Protein AF-A0A0C9Q0I0-F1 (afdb_monomer_lite)

Structure (mmCIF, N/CA/C/O backbone):
data_AF-A0A0C9Q0I0-F1
#
_entry.id   AF-A0A0C9Q0I0-F1
#
loop_
_atom_site.group_PDB
_atom_site.id
_atom_site.type_symbol
_atom_site.label_atom_id
_atom_site.label_alt_id
_atom_site.label_comp_id
_atom_site.label_asym_id
_atom_site.label_entity_id
_atom_site.label_seq_id
_atom_site.pdbx_PDB_ins_code
_atom_site.Cartn_x
_atom_site.Cartn_y
_atom_site.Cartn_z
_atom_site.occupancy
_atom_site.B_iso_or_equiv
_atom_site.auth_seq_id
_atom_site.auth_comp_id
_atom_site.auth_asym_id
_atom_site.auth_atom_id
_atom_site.pdbx_PDB_model_num
ATOM 1 N N . MET A 1 1 ? -1.198 -1.069 -8.797 1.00 92.94 1 MET A N 1
ATOM 2 C CA . MET A 1 1 ? -0.469 0.187 -9.056 1.00 92.94 1 MET A CA 1
ATOM 3 C C . MET A 1 1 ? -0.283 0.378 -10.553 1.00 92.94 1 MET A C 1
ATOM 5 O O . MET A 1 1 ? -0.997 1.185 -11.115 1.00 92.94 1 MET A O 1
ATOM 9 N N . VAL A 1 2 ? 0.562 -0.415 -11.217 1.00 95.88 2 VAL A N 1
ATOM 10 C CA . VAL A 1 2 ? 0.730 -0.394 -12.685 1.00 95.88 2 VAL A CA 1
ATOM 11 C C . VAL A 1 2 ? 0.060 -1.630 -13.296 1.00 95.88 2 VAL A C 1
ATOM 13 O O . VAL A 1 2 ? 0.122 -2.698 -12.691 1.00 95.88 2 VAL A O 1
ATOM 16 N N . ALA A 1 3 ? -0.613 -1.487 -14.444 1.00 93.81 3 ALA A N 1
ATOM 17 C CA . ALA A 1 3 ? -1.319 -2.591 -15.113 1.00 93.81 3 ALA A CA 1
ATOM 18 C C . ALA A 1 3 ? -0.404 -3.448 -16.008 1.00 93.81 3 ALA A C 1
ATOM 20 O O . ALA A 1 3 ? -0.629 -4.648 -16.150 1.00 93.81 3 ALA A O 1
ATOM 21 N N . ARG A 1 4 ? 0.638 -2.843 -16.594 1.00 95.38 4 ARG A N 1
ATOM 22 C CA . ARG A 1 4 ? 1.622 -3.526 -17.443 1.00 95.38 4 ARG A CA 1
ATOM 23 C C . ARG A 1 4 ? 2.413 -4.562 -16.637 1.00 95.38 4 ARG A C 1
ATOM 25 O O . ARG A 1 4 ? 2.973 -4.239 -15.591 1.00 95.38 4 ARG A O 1
ATOM 32 N N . ALA A 1 5 ? 2.496 -5.788 -17.149 1.00 95.38 5 ALA A N 1
ATOM 33 C CA . ALA A 1 5 ? 3.271 -6.858 -16.530 1.00 95.38 5 ALA A CA 1
ATOM 34 C C . ALA A 1 5 ? 4.783 -6.683 -16.766 1.00 95.38 5 ALA A C 1
ATOM 36 O O . ALA A 1 5 ? 5.220 -6.347 -17.868 1.00 95.38 5 ALA A O 1
ATOM 37 N N . THR A 1 6 ? 5.586 -6.959 -15.735 1.00 94.88 6 THR A N 1
ATOM 38 C CA . THR A 1 6 ? 7.057 -6.948 -15.784 1.00 94.88 6 THR A CA 1
ATOM 39 C C . THR A 1 6 ? 7.654 -8.107 -14.989 1.00 94.88 6 THR A C 1
ATOM 41 O O . THR A 1 6 ? 6.969 -8.747 -14.189 1.00 94.88 6 THR A O 1
ATOM 44 N N . LYS A 1 7 ? 8.954 -8.385 -15.173 1.00 93.81 7 LYS A N 1
ATOM 45 C CA . LYS A 1 7 ? 9.655 -9.421 -14.393 1.00 93.81 7 LYS A CA 1
ATOM 46 C C . LYS A 1 7 ? 9.824 -8.990 -12.935 1.00 93.81 7 LYS A C 1
ATOM 48 O O . LYS A 1 7 ? 9.725 -9.811 -12.012 1.00 93.81 7 LYS A O 1
ATOM 53 N N . GLY A 1 8 ? 10.058 -7.700 -12.702 1.00 91.25 8 GLY A N 1
ATOM 54 C CA . GLY A 1 8 ? 10.099 -7.136 -11.362 1.00 91.25 8 GLY A CA 1
ATOM 55 C C . GLY A 1 8 ? 9.810 -5.643 -11.298 1.00 91.25 8 GLY A C 1
ATOM 56 O O . GLY A 1 8 ? 9.645 -4.962 -12.304 1.00 91.25 8 GLY A O 1
ATOM 57 N N . SER A 1 9 ? 9.773 -5.128 -10.070 1.00 90.44 9 SER A N 1
ATOM 58 C CA . SER A 1 9 ? 9.530 -3.709 -9.798 1.00 90.44 9 SER A CA 1
ATOM 59 C C . SER A 1 9 ? 10.642 -2.794 -10.312 1.00 90.44 9 SER A C 1
ATOM 61 O O . SER A 1 9 ? 10.396 -1.612 -10.487 1.00 90.44 9 SER A O 1
ATOM 63 N N . ALA A 1 10 ? 11.844 -3.328 -10.551 1.00 91.81 10 ALA A N 1
ATOM 64 C CA . ALA A 1 10 ? 12.956 -2.586 -11.145 1.00 91.81 10 ALA A CA 1
ATOM 65 C C . ALA A 1 10 ? 12.715 -2.219 -12.621 1.00 91.81 10 ALA A C 1
ATOM 67 O O . ALA A 1 10 ? 13.302 -1.259 -13.102 1.00 91.81 10 ALA A O 1
ATOM 68 N N . ASP A 1 11 ? 11.830 -2.940 -13.317 1.00 94.56 11 ASP A N 1
ATOM 69 C CA . ASP A 1 11 ? 11.483 -2.672 -14.721 1.00 94.56 11 ASP A CA 1
ATOM 70 C C . ASP A 1 11 ? 10.327 -1.657 -14.860 1.00 94.56 11 ASP A C 1
ATOM 72 O O . ASP A 1 11 ? 9.800 -1.449 -15.957 1.00 94.56 11 ASP A O 1
ATOM 76 N N . LEU A 1 12 ? 9.867 -1.090 -13.738 1.00 94.25 12 LEU A N 1
ATOM 77 C CA . LEU A 1 12 ? 8.836 -0.059 -13.692 1.00 94.25 12 LEU A CA 1
ATOM 78 C C . LEU A 1 12 ? 9.497 1.288 -13.437 1.00 94.25 12 LEU A C 1
ATOM 80 O O . LEU A 1 12 ? 10.196 1.480 -12.440 1.00 94.25 12 LEU A O 1
ATOM 84 N N . THR A 1 13 ? 9.238 2.246 -14.315 1.00 95.38 13 THR A N 1
ATOM 85 C CA . THR A 1 13 ? 9.716 3.613 -14.121 1.00 95.38 13 THR A CA 1
ATOM 86 C C . THR A 1 13 ? 8.883 4.332 -13.059 1.00 95.38 13 THR A C 1
ATOM 88 O O . THR A 1 13 ? 7.699 4.051 -12.854 1.00 95.38 13 THR A O 1
ATOM 91 N N . ARG A 1 14 ? 9.473 5.333 -12.393 1.00 94.38 14 ARG A N 1
ATOM 92 C CA . ARG A 1 14 ? 8.735 6.173 -11.432 1.00 94.38 14 ARG A CA 1
ATOM 93 C C . ARG A 1 14 ? 7.567 6.913 -12.096 1.00 94.38 14 ARG A C 1
ATOM 95 O O . ARG A 1 14 ? 6.546 7.121 -11.446 1.00 94.38 14 ARG A O 1
ATOM 102 N N . LYS A 1 15 ? 7.709 7.266 -13.381 1.00 95.81 15 LYS A N 1
ATOM 103 C CA . LYS A 1 15 ? 6.654 7.878 -14.201 1.00 95.81 15 LYS A CA 1
ATOM 104 C C . LYS A 1 15 ? 5.448 6.946 -14.336 1.00 95.81 15 LYS A C 1
ATOM 106 O O . LYS A 1 15 ? 4.350 7.356 -13.984 1.00 95.81 15 LYS A O 1
ATOM 111 N N . GLU A 1 16 ? 5.661 5.684 -14.711 1.00 96.69 16 GLU A N 1
ATOM 112 C CA . GLU A 1 16 ? 4.579 4.692 -14.813 1.00 96.69 16 GLU A CA 1
ATOM 113 C C . GLU A 1 16 ? 3.882 4.448 -13.472 1.00 96.69 16 GLU A C 1
ATOM 115 O O . GLU A 1 16 ? 2.659 4.336 -13.412 1.00 96.69 16 GLU A O 1
ATOM 120 N N . ILE A 1 17 ? 4.642 4.379 -12.372 1.00 96.94 17 ILE A N 1
ATOM 121 C CA . ILE A 1 17 ? 4.054 4.230 -11.034 1.00 96.94 17 ILE A CA 1
ATOM 122 C C . ILE A 1 17 ? 3.203 5.459 -10.700 1.00 96.94 17 ILE A C 1
ATOM 124 O O . ILE A 1 17 ? 2.093 5.298 -10.204 1.00 96.94 17 ILE A O 1
ATOM 128 N N . LYS A 1 18 ? 3.686 6.670 -11.009 1.00 96.94 18 LYS A N 1
ATOM 129 C CA . LYS A 1 18 ? 2.952 7.919 -10.781 1.00 96.94 18 LYS A CA 1
ATOM 130 C C . LYS A 1 18 ? 1.669 7.979 -11.612 1.00 96.94 18 LYS A C 1
ATOM 132 O O . LYS A 1 18 ? 0.625 8.326 -11.076 1.00 96.94 18 LYS A O 1
ATOM 137 N N . GLU A 1 19 ? 1.708 7.608 -12.886 1.00 97.44 19 GLU A N 1
ATOM 138 C CA . GLU A 1 19 ? 0.511 7.500 -13.736 1.00 97.44 19 GLU A CA 1
ATOM 139 C C . GLU A 1 19 ? -0.480 6.474 -13.163 1.00 97.44 19 GLU A C 1
ATOM 141 O O . GLU A 1 19 ? -1.661 6.771 -12.982 1.00 97.44 19 GLU A O 1
ATOM 146 N N . GLY A 1 20 ? 0.021 5.304 -12.755 1.00 97.69 20 GLY A N 1
ATOM 147 C CA . GLY A 1 20 ? -0.762 4.271 -12.079 1.00 97.69 20 GLY A CA 1
ATOM 148 C C . GLY A 1 20 ? -1.395 4.729 -10.759 1.00 97.69 20 GLY A C 1
ATOM 149 O O . GLY A 1 20 ? -2.505 4.297 -10.443 1.00 97.69 20 GLY A O 1
ATOM 150 N N . SER A 1 21 ? -0.741 5.626 -10.012 1.00 97.00 21 SER A N 1
ATOM 151 C CA . SER A 1 21 ? -1.279 6.206 -8.774 1.00 97.00 21 SER A CA 1
ATOM 152 C C . SER A 1 21 ? -2.555 7.010 -9.013 1.00 97.00 21 SER A C 1
ATOM 154 O O . SER A 1 21 ? -3.485 6.888 -8.221 1.00 97.00 21 SER A O 1
ATOM 156 N N . HIS A 1 22 ? -2.646 7.771 -10.110 1.00 96.81 22 HIS A N 1
ATOM 157 C CA . HIS A 1 22 ? -3.855 8.540 -10.436 1.00 96.81 22 HIS A CA 1
ATOM 158 C C . HIS A 1 22 ? -5.027 7.603 -10.747 1.00 96.81 22 HIS A C 1
ATOM 160 O O . HIS A 1 22 ? -6.106 7.733 -10.179 1.00 96.81 22 HIS A O 1
ATOM 166 N N . VAL A 1 23 ? -4.791 6.577 -11.571 1.00 97.81 23 VAL A N 1
ATOM 167 C CA . VAL A 1 23 ? -5.810 5.560 -11.885 1.00 97.81 23 VAL A CA 1
ATOM 168 C C . VAL A 1 23 ? -6.240 4.794 -10.629 1.00 97.81 23 VAL A C 1
ATOM 170 O O . VAL A 1 23 ? -7.411 4.446 -10.470 1.00 97.81 23 VAL A O 1
ATOM 173 N N . LEU A 1 24 ? -5.299 4.504 -9.726 1.00 97.88 24 LEU A N 1
ATOM 174 C CA . LEU A 1 24 ? -5.595 3.875 -8.443 1.00 97.88 24 LEU A CA 1
ATOM 175 C C . LEU A 1 24 ? -6.452 4.784 -7.553 1.00 97.88 24 LEU A C 1
ATOM 177 O O . LEU A 1 24 ? -7.403 4.283 -6.960 1.00 97.88 24 LEU A O 1
ATOM 181 N N . LEU A 1 25 ? -6.148 6.082 -7.476 1.00 97.81 25 LEU A N 1
ATOM 182 C CA . LEU A 1 25 ? -6.910 7.044 -6.680 1.00 97.81 25 LEU A CA 1
ATOM 183 C C . LEU A 1 25 ? -8.380 7.086 -7.114 1.00 97.81 25 LEU A C 1
ATOM 185 O O . LEU A 1 25 ? -9.262 6.973 -6.267 1.00 97.81 25 LEU A O 1
ATOM 189 N N . GLU A 1 26 ? -8.649 7.130 -8.419 1.00 98.00 26 GLU A N 1
ATOM 190 C CA . GLU A 1 26 ? -10.020 7.101 -8.945 1.00 98.00 26 GLU A CA 1
ATOM 191 C C . GLU A 1 26 ? -10.762 5.809 -8.566 1.00 98.00 26 GLU A C 1
ATOM 193 O O . GLU A 1 26 ? -11.930 5.832 -8.173 1.00 98.00 26 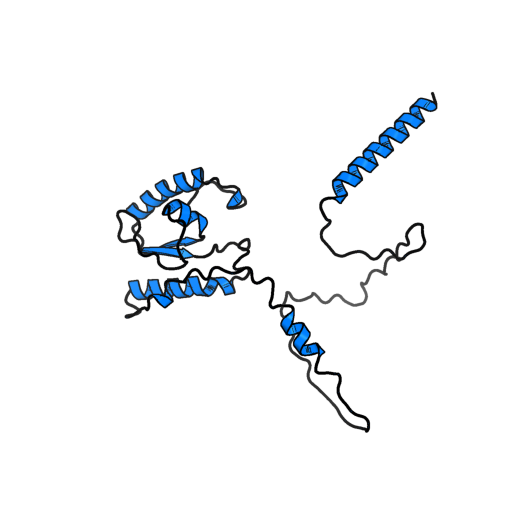GLU A O 1
ATOM 198 N N . LYS A 1 27 ? -10.071 4.661 -8.582 1.00 98.38 27 LYS A N 1
ATOM 199 C CA . LYS A 1 27 ? -10.649 3.393 -8.107 1.00 98.38 27 LYS A CA 1
ATOM 200 C C . LYS A 1 27 ? -10.925 3.418 -6.604 1.00 98.38 27 LYS A C 1
ATOM 202 O O . LYS A 1 27 ? -11.965 2.925 -6.178 1.00 98.38 27 LYS A O 1
ATOM 207 N N . LEU A 1 28 ? -10.022 3.979 -5.804 1.00 98.31 28 LEU A N 1
ATOM 208 C CA . LEU A 1 28 ? -10.206 4.085 -4.356 1.00 98.31 28 LEU A CA 1
ATOM 209 C C . LEU A 1 28 ? -11.382 5.007 -4.013 1.00 98.31 28 LEU A C 1
ATOM 211 O O . LEU A 1 28 ? -12.213 4.624 -3.196 1.00 98.31 28 LEU A O 1
ATOM 215 N N . LYS A 1 29 ? -11.531 6.142 -4.706 1.00 98.19 29 LYS A N 1
ATOM 216 C CA . LYS A 1 29 ? -12.694 7.036 -4.572 1.00 98.19 29 LYS A CA 1
ATOM 217 C C . LYS A 1 29 ? -14.011 6.367 -4.962 1.00 98.19 29 LYS A C 1
ATOM 219 O O . LYS A 1 29 ? -15.030 6.615 -4.322 1.00 98.19 29 LYS A O 1
ATOM 224 N N . LYS A 1 30 ? -13.989 5.503 -5.983 1.00 98.25 30 LYS A N 1
ATOM 225 C CA . LYS A 1 30 ? -15.164 4.744 -6.432 1.00 98.25 30 LYS A CA 1
ATOM 226 C C . LYS A 1 30 ? -15.587 3.659 -5.440 1.00 98.25 30 LYS A C 1
ATOM 228 O O . LYS A 1 30 ? -16.769 3.549 -5.139 1.00 98.25 30 LYS A O 1
ATOM 233 N N . TYR A 1 31 ? -14.648 2.830 -4.985 1.00 98.44 31 TYR A N 1
ATOM 234 C CA . TYR A 1 31 ? -14.966 1.632 -4.196 1.00 98.44 31 TYR A CA 1
ATOM 235 C C . TYR A 1 31 ? -14.900 1.840 -2.680 1.00 98.44 31 TYR A C 1
ATOM 237 O O . TYR A 1 31 ? -15.419 0.997 -1.956 1.00 98.44 31 TYR A O 1
ATOM 245 N N . LYS A 1 32 ? -14.252 2.916 -2.211 1.00 97.88 32 LYS A N 1
ATOM 246 C CA . LYS A 1 32 ? -14.141 3.326 -0.799 1.00 97.88 32 LYS A CA 1
ATOM 247 C C . LYS A 1 32 ? -13.937 2.149 0.170 1.00 97.88 32 LYS A C 1
ATOM 249 O O . LYS A 1 32 ? -14.756 1.922 1.060 1.00 97.88 32 LYS A O 1
ATOM 254 N N . PRO A 1 33 ? -12.878 1.334 -0.005 1.00 98.44 33 PRO A N 1
ATOM 255 C CA . PRO A 1 33 ? -12.619 0.249 0.932 1.00 98.44 33 PRO A CA 1
ATOM 256 C C . PRO A 1 33 ? -12.309 0.818 2.322 1.00 98.44 33 PRO A C 1
ATOM 258 O O . PRO A 1 33 ? -11.792 1.926 2.438 1.00 98.44 33 PRO A O 1
ATOM 261 N N . LYS A 1 34 ? -12.515 0.033 3.387 1.00 98.38 34 LYS A N 1
ATOM 262 C CA . LYS A 1 34 ? -12.097 0.455 4.737 1.00 98.38 34 LYS A CA 1
ATOM 263 C C . LYS A 1 34 ? -10.588 0.721 4.810 1.00 98.38 34 LYS A C 1
ATOM 265 O O . LYS A 1 34 ? -10.157 1.663 5.461 1.00 98.38 34 LYS A O 1
ATOM 270 N N . ILE A 1 35 ? -9.781 -0.112 4.143 1.00 98.69 35 ILE A N 1
ATOM 271 C CA . ILE A 1 35 ? -8.314 -0.029 4.180 1.00 98.69 35 ILE A CA 1
ATOM 272 C C . ILE A 1 35 ? -7.735 -0.232 2.773 1.00 98.69 35 ILE A C 1
ATOM 274 O O . ILE A 1 35 ? -7.989 -1.250 2.129 1.00 98.69 35 ILE A O 1
ATOM 278 N N . ALA A 1 36 ? -6.896 0.701 2.325 1.00 98.56 36 ALA A N 1
ATOM 279 C CA . ALA A 1 36 ? -6.016 0.563 1.171 1.00 98.56 36 ALA A CA 1
ATOM 280 C C . ALA A 1 36 ? -4.625 0.102 1.628 1.00 98.56 36 ALA A C 1
ATOM 282 O O . ALA A 1 36 ? -3.881 0.843 2.276 1.00 98.56 36 ALA A O 1
ATOM 283 N N . VAL A 1 37 ? -4.266 -1.134 1.280 1.00 98.56 37 VAL A N 1
ATOM 284 C CA . VAL A 1 37 ? -3.003 -1.754 1.697 1.00 98.56 37 VAL A CA 1
ATOM 285 C C . VAL A 1 37 ? -1.963 -1.678 0.576 1.00 98.56 37 VAL A C 1
ATOM 287 O O . VAL A 1 37 ? -2.078 -2.334 -0.460 1.00 98.56 37 VAL A O 1
ATOM 290 N N . PHE A 1 38 ? -0.900 -0.914 0.805 1.00 98.25 38 PHE A N 1
ATOM 291 C CA . PHE A 1 38 ? 0.245 -0.768 -0.084 1.00 98.25 38 PHE A CA 1
ATOM 292 C C . PHE A 1 38 ? 1.299 -1.835 0.230 1.00 98.25 38 PHE A C 1
ATOM 294 O O . PHE A 1 38 ? 2.063 -1.740 1.190 1.00 98.25 38 PHE A O 1
ATOM 301 N N . ASN A 1 39 ? 1.350 -2.873 -0.603 1.00 97.19 39 ASN A N 1
ATOM 302 C CA . ASN A 1 39 ? 2.322 -3.962 -0.504 1.00 97.19 39 ASN A CA 1
ATOM 303 C C . ASN A 1 39 ? 3.693 -3.561 -1.095 1.00 97.19 39 ASN A C 1
ATOM 305 O O . ASN A 1 39 ? 4.049 -3.938 -2.215 1.00 97.19 39 ASN A O 1
ATOM 309 N N . GLY A 1 40 ? 4.457 -2.778 -0.334 1.00 95.00 40 GLY A N 1
ATOM 310 C CA . GLY A 1 40 ? 5.801 -2.307 -0.668 1.00 95.00 40 GLY A CA 1
ATOM 311 C C . GLY A 1 40 ? 5.982 -0.800 -0.458 1.00 95.00 40 GLY A C 1
ATOM 312 O O . GLY A 1 40 ? 5.121 -0.006 -0.828 1.00 95.00 40 GLY A O 1
ATOM 313 N N . LYS A 1 41 ? 7.149 -0.402 0.074 1.00 94.38 41 LYS A N 1
ATOM 314 C CA . LYS A 1 41 ? 7.477 0.996 0.418 1.00 94.38 41 LYS A CA 1
ATOM 315 C C . LYS A 1 41 ? 7.437 1.934 -0.800 1.00 94.38 41 LYS A C 1
ATOM 317 O O . LYS A 1 41 ? 6.777 2.965 -0.759 1.00 94.38 41 LYS A O 1
ATOM 322 N N . LEU A 1 42 ? 8.055 1.529 -1.915 1.00 95.00 42 LEU A N 1
ATOM 323 C CA . LEU A 1 42 ? 8.198 2.363 -3.120 1.00 95.00 42 LEU A CA 1
ATOM 324 C C . LEU A 1 42 ? 6.859 2.837 -3.703 1.00 95.00 42 LEU A C 1
ATOM 326 O O . LEU A 1 42 ? 6.721 3.995 -4.083 1.00 95.00 42 LEU A O 1
ATOM 330 N N . ILE A 1 43 ? 5.866 1.950 -3.797 1.00 96.81 43 ILE A N 1
ATOM 331 C CA . ILE A 1 43 ? 4.577 2.314 -4.398 1.00 96.81 43 ILE A CA 1
ATOM 332 C C . ILE A 1 43 ? 3.812 3.309 -3.523 1.00 96.81 43 ILE A C 1
ATOM 334 O O . ILE A 1 43 ? 3.145 4.185 -4.063 1.00 96.81 43 ILE A O 1
ATOM 338 N N . TYR A 1 44 ? 3.943 3.220 -2.197 1.00 97.62 44 TYR A N 1
ATOM 339 C CA . TYR A 1 44 ? 3.351 4.200 -1.291 1.00 97.62 44 TYR A CA 1
ATOM 340 C C . TYR A 1 44 ? 4.118 5.526 -1.295 1.00 97.62 44 TYR A C 1
ATOM 342 O O . TYR A 1 44 ? 3.488 6.577 -1.300 1.00 97.62 44 TYR A O 1
ATOM 350 N N . GLU A 1 45 ? 5.453 5.501 -1.360 1.00 97.12 45 GLU A N 1
ATOM 351 C CA . GLU A 1 45 ? 6.272 6.716 -1.505 1.00 97.12 45 GLU A CA 1
ATOM 352 C C . GLU A 1 45 ? 5.837 7.519 -2.740 1.00 97.12 45 GLU A C 1
ATOM 354 O O . GLU A 1 45 ? 5.638 8.729 -2.676 1.00 97.12 45 GLU A O 1
ATOM 359 N N . VAL A 1 46 ? 5.636 6.839 -3.874 1.00 97.25 46 VAL A N 1
ATOM 360 C CA . VAL A 1 46 ? 5.185 7.493 -5.111 1.00 97.25 46 VAL A CA 1
ATOM 361 C C . VAL A 1 46 ? 3.724 7.935 -5.028 1.00 97.25 46 VAL A C 1
ATOM 363 O O . VAL A 1 46 ? 3.396 8.993 -5.554 1.00 97.25 46 VAL A O 1
ATOM 366 N N . PHE A 1 47 ? 2.851 7.152 -4.390 1.00 97.56 47 PHE A N 1
ATOM 367 C CA . PHE A 1 47 ? 1.436 7.501 -4.229 1.00 97.56 47 PHE A CA 1
ATOM 368 C C . PHE A 1 47 ? 1.225 8.710 -3.311 1.00 97.56 47 PHE A C 1
ATOM 370 O O . PHE A 1 47 ? 0.479 9.615 -3.658 1.00 97.56 47 PHE A O 1
ATOM 377 N N . SER A 1 48 ? 1.891 8.727 -2.155 1.00 95.75 48 SER A N 1
ATOM 378 C CA . SER A 1 48 ? 1.740 9.767 -1.129 1.00 95.75 48 SER A CA 1
ATOM 379 C C . SER A 1 48 ? 2.634 10.988 -1.352 1.00 95.75 48 SER A C 1
ATOM 381 O O . SER A 1 48 ? 2.396 12.035 -0.758 1.00 95.75 48 SER A O 1
ATOM 383 N N . GLY A 1 49 ? 3.706 10.847 -2.138 1.00 95.44 49 GLY A N 1
ATOM 384 C CA . GLY A 1 49 ? 4.748 11.865 -2.286 1.00 95.44 49 GLY A CA 1
ATOM 385 C C . GLY A 1 49 ? 5.661 12.023 -1.062 1.00 95.44 49 GLY A C 1
ATOM 386 O O . GLY A 1 49 ? 6.581 12.841 -1.097 1.00 95.44 49 GLY A O 1
ATOM 387 N N . LYS A 1 50 ? 5.450 11.250 0.012 1.00 94.06 50 LYS A N 1
ATOM 388 C CA . LYS A 1 50 ? 6.236 11.316 1.253 1.00 94.06 50 LYS A CA 1
ATOM 389 C C . LYS A 1 50 ? 7.427 10.370 1.186 1.00 94.06 50 LYS A C 1
ATOM 391 O O . LYS A 1 50 ? 7.276 9.243 0.732 1.00 94.06 50 LYS A O 1
ATOM 396 N N . LYS A 1 51 ? 8.590 10.808 1.680 1.00 92.25 51 LYS A N 1
ATOM 397 C CA . LYS A 1 51 ? 9.825 9.996 1.743 1.00 92.25 51 LYS A CA 1
ATOM 398 C C . LYS A 1 51 ? 10.044 9.336 3.105 1.00 92.25 51 LYS A C 1
ATOM 400 O O . LYS A 1 51 ? 10.456 8.183 3.166 1.00 92.25 51 LYS A O 1
ATOM 405 N N . GLU A 1 52 ? 9.707 10.050 4.175 1.00 92.94 52 GLU A N 1
ATOM 406 C CA . GLU A 1 52 ? 9.865 9.583 5.552 1.00 92.94 52 GLU A CA 1
ATOM 407 C C . GLU A 1 52 ? 8.518 9.087 6.083 1.00 92.94 52 GLU A C 1
ATOM 409 O O . GLU A 1 52 ? 7.583 9.869 6.266 1.00 92.94 52 GLU A O 1
ATOM 414 N N . PHE A 1 53 ? 8.404 7.772 6.262 1.00 93.88 53 PHE A N 1
ATOM 415 C CA . PHE A 1 53 ? 7.225 7.104 6.809 1.00 93.88 53 PHE A CA 1
ATOM 416 C C . PHE A 1 53 ? 7.568 5.662 7.210 1.00 93.88 53 PHE A C 1
ATOM 418 O O . PHE A 1 53 ? 8.300 4.964 6.498 1.00 93.88 53 PHE A O 1
ATOM 425 N N . GLY A 1 54 ? 6.971 5.214 8.317 1.00 94.56 54 GLY A N 1
ATOM 426 C CA . GLY A 1 54 ? 7.066 3.839 8.806 1.00 94.56 54 GLY A CA 1
ATOM 427 C C . GLY A 1 54 ? 6.065 2.887 8.147 1.00 94.56 54 GLY A C 1
ATOM 428 O O . GLY A 1 54 ? 5.175 3.291 7.391 1.00 94.56 54 GLY A O 1
ATOM 429 N N . PHE A 1 55 ? 6.206 1.599 8.450 1.00 96.69 55 PHE A N 1
ATOM 430 C CA . PHE A 1 55 ? 5.232 0.578 8.061 1.00 96.69 55 PHE A CA 1
ATOM 431 C C . PHE A 1 55 ? 3.997 0.603 8.977 1.00 96.69 55 PHE A C 1
ATOM 433 O O . PHE A 1 55 ? 4.033 1.127 10.087 1.00 96.69 55 PHE A O 1
ATOM 440 N N . GLY A 1 56 ? 2.909 -0.019 8.526 1.00 97.88 56 GLY A N 1
ATOM 441 C CA . GLY A 1 56 ? 1.634 -0.056 9.237 1.00 97.88 56 GLY A CA 1
ATOM 442 C C . GLY A 1 56 ? 0.684 1.069 8.826 1.00 97.88 56 GLY A C 1
ATOM 443 O O . GLY A 1 56 ? 0.754 1.575 7.696 1.00 97.88 56 GLY A O 1
ATOM 444 N N . ARG A 1 57 ? -0.223 1.438 9.735 1.00 97.88 57 ARG A N 1
ATOM 445 C CA . ARG A 1 57 ? -1.219 2.499 9.560 1.00 97.88 57 ARG A CA 1
ATOM 446 C C . ARG A 1 57 ? -0.532 3.832 9.286 1.00 97.88 57 ARG A C 1
ATOM 448 O O . ARG A 1 57 ? 0.416 4.215 9.960 1.00 97.88 57 ARG A O 1
ATOM 455 N N . GLN A 1 58 ? -1.042 4.550 8.298 1.00 97.69 58 GLN A N 1
ATOM 456 C CA . GLN A 1 58 ? -0.609 5.904 7.985 1.00 97.69 58 GLN A CA 1
ATOM 457 C C . GLN A 1 58 ? -1.583 6.915 8.607 1.00 97.69 58 GLN A C 1
ATOM 459 O O . GLN A 1 58 ? -2.772 6.614 8.738 1.00 97.69 58 GLN A O 1
ATOM 464 N N . PRO A 1 59 ? -1.112 8.117 8.983 1.00 95.62 59 PRO A N 1
ATOM 465 C CA . PRO A 1 59 ? -1.940 9.086 9.701 1.00 95.62 59 PRO A CA 1
ATOM 466 C C . PRO A 1 59 ? -3.071 9.668 8.843 1.00 95.62 59 PRO A C 1
ATOM 468 O O . PRO A 1 59 ? -4.096 10.073 9.381 1.00 95.62 59 PRO A O 1
ATOM 471 N N . ASN A 1 60 ? -2.898 9.709 7.519 1.00 95.56 60 ASN A N 1
ATOM 472 C CA . ASN A 1 60 ? -3.868 10.285 6.592 1.00 95.56 60 ASN A CA 1
ATOM 473 C C . ASN A 1 60 ? -4.732 9.207 5.926 1.00 95.56 60 ASN A C 1
ATOM 475 O O . ASN A 1 60 ? -4.285 8.080 5.697 1.00 95.56 60 ASN A O 1
ATOM 479 N N . PHE A 1 61 ? -5.946 9.600 5.549 1.00 97.94 61 PHE A N 1
ATOM 480 C CA . PHE A 1 61 ? -6.806 8.847 4.642 1.00 97.94 61 PHE A CA 1
ATOM 481 C C . PHE A 1 61 ? -6.392 9.049 3.185 1.00 97.94 61 PHE A C 1
ATOM 483 O O . PHE A 1 61 ? -5.653 9.981 2.853 1.00 97.94 61 PHE A O 1
ATOM 490 N N . VAL A 1 62 ? -6.889 8.184 2.304 1.00 97.56 62 VAL A N 1
ATOM 491 C CA . VAL A 1 62 ? -6.820 8.431 0.862 1.00 97.56 62 VAL A CA 1
ATOM 492 C C . VAL A 1 62 ? -7.632 9.689 0.543 1.00 97.56 62 VAL A C 1
ATOM 494 O O . VAL A 1 62 ? -8.771 9.835 0.986 1.00 97.56 62 VAL A O 1
ATOM 497 N N . GLU A 1 63 ? -7.044 10.596 -0.233 1.00 96.25 63 GLU A N 1
ATOM 498 C CA . GLU A 1 63 ? -7.632 11.895 -0.560 1.00 96.25 63 GLU A CA 1
ATOM 499 C C . GLU A 1 63 ? -9.051 11.775 -1.145 1.00 96.25 63 GLU A C 1
ATOM 501 O O . GLU A 1 63 ? -9.295 11.031 -2.100 1.00 96.25 63 GLU A O 1
ATOM 506 N N . GLY A 1 64 ? -9.992 12.535 -0.575 1.00 95.81 64 GLY A N 1
ATOM 507 C CA . GLY A 1 64 ? -11.400 12.527 -0.982 1.00 95.81 64 GLY A CA 1
ATOM 508 C C . GLY A 1 64 ? -12.195 11.303 -0.511 1.00 95.81 64 GLY A C 1
ATOM 509 O O . GLY A 1 64 ? -13.274 11.042 -1.043 1.00 95.81 64 GLY A O 1
ATOM 510 N N . THR A 1 65 ? -11.677 10.538 0.454 1.00 97.56 65 THR A N 1
ATOM 511 C CA . THR A 1 65 ? -12.337 9.351 1.021 1.00 97.56 65 THR A CA 1
ATOM 512 C C . THR A 1 65 ? -12.107 9.239 2.531 1.00 97.56 65 THR A C 1
ATOM 514 O O . THR A 1 65 ? -11.283 9.946 3.105 1.00 97.56 65 THR A O 1
ATOM 517 N N . ASP A 1 66 ? -12.796 8.286 3.147 1.00 97.81 66 ASP A N 1
ATOM 518 C CA . ASP A 1 66 ? -12.612 7.774 4.508 1.00 97.81 66 ASP A CA 1
ATOM 519 C C . ASP A 1 66 ? -11.772 6.475 4.546 1.00 97.81 66 ASP A C 1
ATOM 521 O O . ASP A 1 66 ? -11.721 5.766 5.551 1.00 97.81 66 ASP A O 1
ATOM 525 N N . THR A 1 67 ? -11.082 6.141 3.450 1.00 98.62 67 THR A N 1
ATOM 526 C CA . THR A 1 67 ? -10.265 4.927 3.340 1.00 98.62 67 THR A CA 1
ATOM 527 C C . THR A 1 67 ? -8.933 5.087 4.068 1.00 98.62 67 THR A C 1
ATOM 529 O O . THR A 1 67 ? -8.095 5.909 3.682 1.00 98.62 67 THR A O 1
ATOM 532 N N . TYR A 1 68 ? -8.679 4.254 5.082 1.00 98.50 68 TYR A N 1
ATOM 533 C CA . TYR A 1 68 ? -7.389 4.220 5.778 1.00 98.50 68 TYR A CA 1
ATOM 534 C C . TYR A 1 68 ? -6.268 3.745 4.851 1.00 98.50 68 TYR A C 1
ATOM 536 O O . TYR A 1 68 ? -6.454 2.829 4.051 1.00 98.50 68 TYR A O 1
ATOM 544 N N . MET A 1 69 ? -5.068 4.305 5.001 1.00 98.50 69 MET A N 1
ATOM 545 C CA . MET A 1 69 ? -3.876 3.834 4.293 1.00 98.50 69 MET A CA 1
ATOM 546 C C . MET A 1 69 ? -3.005 2.962 5.200 1.00 98.50 69 MET A C 1
ATOM 548 O O . MET A 1 69 ? -2.759 3.295 6.360 1.00 98.50 69 MET A O 1
ATOM 552 N N . TRP A 1 70 ? -2.508 1.853 4.656 1.00 98.50 70 TRP A N 1
ATOM 553 C CA . TRP A 1 70 ? -1.633 0.914 5.358 1.00 98.50 70 TRP A CA 1
ATOM 554 C C . TRP A 1 70 ? -0.446 0.523 4.484 1.00 98.50 70 TRP A C 1
ATOM 556 O O . TRP A 1 70 ? -0.635 0.150 3.329 1.00 98.50 70 TRP A O 1
ATOM 566 N N . VAL A 1 71 ? 0.773 0.530 5.022 1.00 98.06 71 VAL A N 1
ATOM 567 C CA . VAL A 1 71 ? 1.984 0.149 4.279 1.00 98.06 71 VAL A CA 1
ATOM 568 C C . VAL A 1 71 ? 2.568 -1.142 4.832 1.00 98.06 71 VAL A C 1
ATOM 570 O O . VAL A 1 71 ? 2.796 -1.275 6.029 1.00 98.06 71 VAL A O 1
ATOM 573 N N . MET A 1 72 ? 2.862 -2.096 3.953 1.00 96.50 72 MET A N 1
ATOM 574 C CA . MET A 1 72 ? 3.549 -3.339 4.307 1.00 96.50 72 MET A CA 1
ATOM 575 C C . MET A 1 72 ? 4.892 -3.443 3.587 1.00 96.50 72 MET A C 1
ATOM 577 O O . MET A 1 72 ? 5.060 -2.877 2.499 1.00 96.50 72 MET A O 1
ATOM 581 N N . PRO A 1 73 ? 5.850 -4.212 4.128 1.00 95.31 73 PRO A N 1
ATOM 582 C CA . PRO A 1 73 ? 6.975 -4.659 3.325 1.00 95.31 73 PRO A CA 1
ATOM 583 C C . PRO A 1 73 ? 6.478 -5.473 2.129 1.00 95.31 73 PRO A C 1
ATOM 585 O O . PRO A 1 73 ? 5.465 -6.169 2.204 1.00 95.31 73 PRO A O 1
ATOM 588 N N . SER A 1 74 ? 7.224 -5.419 1.023 1.00 95.56 74 SER A N 1
ATOM 589 C CA . SER A 1 74 ? 6.855 -6.174 -0.175 1.00 95.56 74 SER A CA 1
ATOM 590 C C . SER A 1 74 ? 6.808 -7.671 0.132 1.00 95.56 74 SER A C 1
ATOM 592 O O . SER A 1 74 ? 7.791 -8.236 0.613 1.00 95.56 74 SER A O 1
ATOM 594 N N . SER A 1 75 ? 5.710 -8.347 -0.206 1.00 95.06 75 SER A N 1
ATOM 595 C CA . SER A 1 75 ? 5.577 -9.804 -0.062 1.00 95.06 75 SER A CA 1
ATOM 596 C C . SER A 1 75 ? 6.521 -10.593 -0.980 1.00 95.06 75 SER A C 1
ATOM 598 O O . SER A 1 75 ? 6.761 -11.771 -0.728 1.00 95.06 75 SER A O 1
ATOM 600 N N . SER A 1 76 ? 7.134 -9.948 -1.980 1.00 92.75 76 SER A N 1
ATOM 601 C CA . SER A 1 76 ? 8.108 -10.566 -2.884 1.00 92.75 76 SER A CA 1
ATOM 602 C C . SER A 1 76 ? 9.274 -11.217 -2.134 1.00 92.75 76 SER A C 1
ATOM 604 O O . SER A 1 76 ? 9.877 -10.609 -1.244 1.00 92.75 76 SER A O 1
ATOM 606 N N . ALA A 1 77 ? 9.655 -12.428 -2.551 1.00 89.56 77 ALA A N 1
ATOM 607 C CA . ALA A 1 77 ? 10.853 -13.118 -2.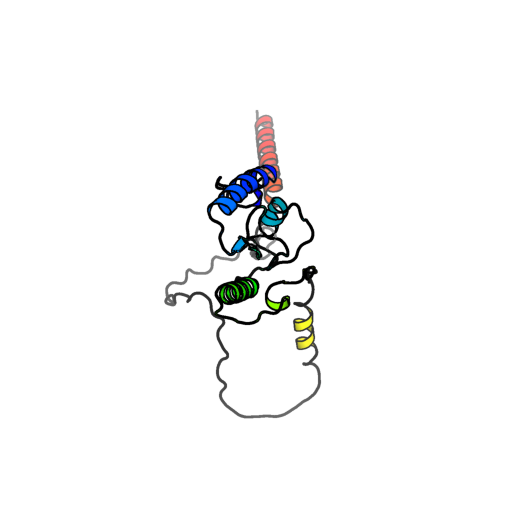065 1.00 89.56 77 ALA A CA 1
ATOM 608 C C . ALA A 1 77 ? 12.160 -12.393 -2.446 1.00 89.56 77 ALA A C 1
ATOM 610 O O . ALA A 1 77 ? 13.212 -12.687 -1.894 1.00 89.56 77 ALA A O 1
ATOM 611 N N . ARG A 1 78 ? 12.101 -11.416 -3.366 1.00 90.00 78 ARG A N 1
ATOM 612 C CA . ARG A 1 78 ? 13.238 -10.541 -3.702 1.00 90.00 78 ARG A CA 1
ATOM 613 C C . ARG A 1 78 ? 13.490 -9.444 -2.660 1.00 90.00 78 ARG A C 1
ATOM 615 O O . ARG A 1 78 ? 14.468 -8.715 -2.783 1.00 90.00 78 ARG A O 1
ATOM 622 N N . CYS A 1 79 ? 12.610 -9.281 -1.669 1.00 87.44 79 CYS A N 1
ATOM 623 C CA . CYS A 1 79 ? 12.803 -8.313 -0.593 1.00 87.44 79 CYS A CA 1
ATOM 624 C C . CYS A 1 79 ? 13.971 -8.755 0.302 1.00 87.44 79 CYS A C 1
ATOM 626 O O . CYS A 1 79 ? 13.827 -9.676 1.099 1.00 87.44 79 CYS A O 1
ATOM 628 N N . ALA A 1 80 ? 15.122 -8.095 0.164 1.00 81.94 80 ALA A N 1
ATOM 629 C CA . ALA A 1 80 ? 16.336 -8.465 0.891 1.00 81.94 80 ALA A CA 1
ATOM 630 C C . ALA A 1 80 ? 16.275 -8.142 2.396 1.00 81.94 80 ALA A C 1
ATOM 632 O O . ALA A 1 80 ? 16.898 -8.835 3.190 1.00 81.94 80 ALA A O 1
ATOM 633 N N . GLN A 1 81 ? 15.526 -7.103 2.785 1.00 84.19 81 GLN A N 1
ATOM 634 C CA . GLN A 1 81 ? 15.441 -6.636 4.177 1.00 84.19 81 GLN A CA 1
ATOM 635 C C . GLN A 1 81 ? 14.683 -7.607 5.089 1.00 84.19 81 GLN A C 1
ATOM 637 O O . GLN A 1 81 ? 15.006 -7.715 6.265 1.00 84.19 81 GLN A O 1
ATOM 642 N N . LEU A 1 82 ? 13.684 -8.308 4.546 1.00 84.94 82 LEU A N 1
ATOM 643 C CA . LEU A 1 82 ? 12.873 -9.293 5.262 1.00 84.94 82 LEU A CA 1
ATOM 644 C C . LEU A 1 82 ? 12.866 -10.591 4.443 1.00 84.94 82 LEU A C 1
ATOM 646 O O . LEU A 1 82 ? 11.947 -10.811 3.640 1.00 84.94 82 LEU A O 1
ATOM 650 N N . PRO A 1 83 ? 13.926 -11.412 4.576 1.00 82.19 83 PRO A N 1
ATOM 651 C CA . PRO A 1 83 ? 14.173 -12.541 3.687 1.00 82.19 83 PRO A CA 1
ATOM 652 C C . PRO A 1 83 ? 13.180 -13.689 3.888 1.00 82.19 83 PRO A C 1
ATOM 654 O O . PRO A 1 83 ? 12.947 -14.462 2.957 1.00 82.19 83 PRO A O 1
ATOM 657 N N . ARG A 1 84 ? 12.572 -13.823 5.075 1.00 90.88 84 ARG A N 1
ATOM 658 C CA . ARG A 1 84 ? 11.631 -14.909 5.378 1.00 90.88 84 ARG A CA 1
ATOM 659 C C . ARG A 1 84 ? 10.202 -14.387 5.406 1.00 90.88 84 ARG A C 1
ATOM 661 O O . ARG A 1 84 ? 9.934 -13.261 5.812 1.00 90.88 84 ARG A O 1
ATOM 668 N N . ALA A 1 85 ? 9.254 -15.250 5.043 1.00 90.75 85 ALA A N 1
ATOM 669 C CA . ALA A 1 85 ? 7.831 -14.946 5.197 1.00 90.75 85 ALA A CA 1
ATOM 670 C C . ALA A 1 85 ? 7.475 -14.643 6.662 1.00 90.75 85 ALA A C 1
ATOM 672 O O . ALA A 1 85 ? 6.735 -13.698 6.919 1.00 90.75 85 ALA A O 1
ATOM 673 N N . ALA A 1 86 ? 8.068 -15.387 7.605 1.00 93.44 86 ALA A N 1
ATOM 674 C CA . ALA A 1 86 ? 7.897 -15.187 9.044 1.00 93.44 86 ALA A CA 1
ATOM 675 C C . ALA A 1 86 ? 8.233 -13.755 9.493 1.00 93.44 86 ALA A C 1
ATOM 677 O O . ALA A 1 86 ? 7.520 -13.204 10.322 1.00 93.44 86 ALA A O 1
ATOM 678 N N . ASP A 1 87 ? 9.233 -13.117 8.875 1.00 91.81 87 ASP A N 1
ATOM 679 C CA . ASP A 1 87 ? 9.642 -11.744 9.206 1.00 91.81 87 ASP A CA 1
ATOM 680 C C . ASP A 1 87 ? 8.591 -10.701 8.777 1.00 91.81 87 ASP A C 1
ATOM 682 O O . ASP A 1 87 ? 8.613 -9.559 9.227 1.00 91.81 87 ASP A O 1
ATOM 686 N N . LYS A 1 88 ? 7.654 -11.083 7.897 1.00 94.06 88 LYS A N 1
ATOM 687 C CA . LYS A 1 88 ? 6.579 -10.215 7.390 1.00 94.06 88 LYS A CA 1
ATOM 688 C C . LYS A 1 88 ? 5.240 -10.462 8.081 1.00 94.06 88 LYS A C 1
ATOM 690 O O . LYS A 1 88 ? 4.367 -9.600 8.016 1.00 94.06 88 LYS A O 1
ATOM 695 N N . VAL A 1 89 ? 5.068 -11.614 8.732 1.00 96.00 89 VAL A N 1
ATOM 696 C CA . VAL A 1 89 ? 3.828 -11.991 9.433 1.00 96.00 89 VAL A CA 1
ATOM 697 C C . VAL A 1 89 ? 3.351 -10.918 10.424 1.00 96.00 89 VAL A C 1
ATOM 699 O O . VAL A 1 89 ? 2.147 -10.652 10.413 1.00 96.00 89 VAL A O 1
ATOM 702 N N . PRO A 1 90 ? 4.219 -10.239 11.208 1.00 95.56 90 PRO A N 1
ATOM 703 C CA . PRO A 1 90 ? 3.771 -9.204 12.142 1.00 95.56 90 PRO A CA 1
ATOM 704 C C . PRO A 1 90 ? 2.930 -8.096 11.490 1.00 95.56 90 PRO A C 1
ATOM 706 O O . PRO A 1 90 ? 1.911 -7.695 12.045 1.00 95.56 90 PRO A O 1
ATOM 709 N N . TYR A 1 91 ? 3.271 -7.670 10.268 1.00 96.44 91 TYR A N 1
ATOM 710 C CA . TYR A 1 91 ? 2.522 -6.631 9.548 1.00 96.44 91 TYR A CA 1
ATOM 711 C C . TYR A 1 91 ? 1.118 -7.090 9.132 1.00 96.44 91 TYR A C 1
ATOM 713 O O . TYR A 1 91 ? 0.182 -6.293 9.142 1.00 96.44 91 TYR A O 1
ATOM 721 N N . TYR A 1 92 ? 0.952 -8.373 8.794 1.00 97.94 92 TYR A N 1
ATOM 722 C CA . TYR A 1 92 ? -0.359 -8.951 8.476 1.00 97.94 92 TYR A CA 1
ATOM 723 C C . TYR A 1 92 ? -1.193 -9.193 9.738 1.00 97.94 92 TYR A C 1
ATOM 725 O O . TYR A 1 92 ? -2.405 -8.988 9.718 1.00 97.94 92 TYR A O 1
ATOM 733 N N . ALA A 1 93 ? -0.558 -9.605 10.838 1.00 97.62 93 ALA A N 1
ATOM 734 C CA . ALA A 1 93 ? -1.227 -9.779 12.124 1.00 97.62 93 ALA A CA 1
ATOM 735 C C . ALA A 1 93 ? -1.764 -8.442 12.660 1.00 97.62 93 ALA A C 1
ATOM 737 O O . ALA A 1 93 ? -2.931 -8.360 13.042 1.00 97.62 93 ALA A O 1
ATOM 738 N N . ALA A 1 94 ? -0.958 -7.381 12.592 1.00 97.81 94 ALA A N 1
ATOM 739 C CA . ALA A 1 94 ? -1.378 -6.025 12.936 1.00 97.81 94 ALA A CA 1
ATOM 740 C C . ALA A 1 94 ? -2.505 -5.514 12.025 1.00 97.81 94 ALA A C 1
ATOM 742 O O . ALA A 1 94 ? -3.494 -4.971 12.515 1.00 97.81 94 ALA A O 1
ATOM 743 N N . LEU A 1 95 ? -2.422 -5.760 10.710 1.00 98.31 95 LEU A N 1
ATOM 744 C CA . LEU A 1 95 ? -3.492 -5.409 9.771 1.00 98.31 95 LEU A CA 1
ATOM 745 C C . LEU A 1 95 ? -4.807 -6.126 10.111 1.00 98.31 95 LEU A C 1
ATOM 747 O O . LEU A 1 95 ? -5.876 -5.521 10.047 1.00 98.31 95 LEU A O 1
ATOM 751 N N . LYS A 1 96 ? -4.738 -7.408 10.493 1.00 98.12 96 LYS A N 1
ATOM 752 C CA . LYS A 1 96 ? -5.902 -8.165 10.969 1.00 98.12 96 LYS A CA 1
ATOM 753 C C . LYS A 1 96 ? -6.491 -7.517 12.225 1.00 98.12 96 LYS A C 1
ATOM 755 O O . LYS A 1 96 ? -7.692 -7.268 12.246 1.00 98.12 96 LYS A O 1
ATOM 760 N N . LYS A 1 97 ? -5.657 -7.196 13.222 1.00 97.62 97 LYS A N 1
ATOM 761 C CA . LYS A 1 97 ? -6.087 -6.519 14.458 1.00 97.62 97 LYS A CA 1
ATOM 762 C C . LYS A 1 97 ? -6.796 -5.198 14.145 1.00 97.62 97 LYS A C 1
ATOM 764 O O . LYS A 1 97 ? -7.880 -4.945 14.658 1.00 97.62 97 LYS A O 1
ATOM 769 N N . PHE A 1 98 ? -6.234 -4.402 13.237 1.00 98.19 98 PHE A N 1
ATOM 770 C CA . PHE A 1 98 ? -6.821 -3.132 12.816 1.00 98.19 98 PHE A CA 1
ATOM 771 C C . PHE A 1 98 ? -8.158 -3.308 12.081 1.00 98.19 98 PHE A C 1
ATOM 773 O O . PHE A 1 98 ? -9.121 -2.610 12.379 1.00 98.19 98 PHE A O 1
ATOM 780 N N . ARG A 1 99 ? -8.264 -4.280 11.166 1.00 98.25 99 ARG A N 1
ATOM 781 C CA . ARG A 1 99 ? -9.539 -4.632 10.518 1.00 98.25 99 ARG A CA 1
ATOM 782 C C . ARG A 1 99 ? -10.598 -5.039 11.545 1.00 98.25 99 ARG A C 1
ATOM 784 O O . ARG A 1 99 ? -11.744 -4.620 11.423 1.00 98.25 99 ARG A O 1
ATOM 791 N N . ASP A 1 100 ? -10.224 -5.865 12.517 1.00 98.12 100 ASP A N 1
ATOM 792 C CA . ASP A 1 100 ? -11.139 -6.376 13.542 1.00 98.12 100 ASP A CA 1
ATOM 793 C C . ASP A 1 100 ? -11.612 -5.245 14.472 1.00 98.12 100 ASP A C 1
ATOM 795 O O . ASP A 1 100 ? -12.791 -5.198 14.823 1.00 98.12 100 ASP A O 1
ATOM 799 N N . TYR A 1 101 ? -10.742 -4.272 14.763 1.00 97.44 101 TYR A N 1
ATOM 800 C CA . TYR A 1 101 ? -11.106 -3.011 15.417 1.00 97.44 101 TYR A CA 1
ATOM 801 C C . TYR A 1 101 ? -12.110 -2.189 14.586 1.00 97.44 101 TYR A C 1
ATOM 803 O O . TYR A 1 101 ? -13.177 -1.840 15.081 1.00 97.44 101 TYR A O 1
ATOM 811 N N . LEU A 1 102 ? -11.858 -1.974 13.287 1.00 96.81 102 LEU A N 1
ATOM 812 C CA . LEU A 1 102 ? -12.788 -1.259 12.389 1.00 96.81 102 LEU A CA 1
ATOM 813 C C . LEU A 1 102 ? -14.126 -1.986 12.147 1.00 96.81 102 LEU A C 1
ATOM 815 O O . LEU A 1 102 ? -15.053 -1.421 11.557 1.00 96.81 102 LEU A O 1
ATOM 819 N N . ASN A 1 103 ? -14.216 -3.260 12.519 1.00 97.06 103 ASN A N 1
ATOM 820 C CA . ASN A 1 103 ? -15.443 -4.051 12.471 1.00 97.06 103 ASN A CA 1
ATOM 821 C C . ASN A 1 103 ? -16.146 -4.135 13.836 1.00 97.06 103 ASN A C 1
ATOM 823 O O . ASN A 1 103 ? -17.205 -4.749 13.916 1.00 97.06 103 ASN A O 1
ATOM 827 N N . GLY A 1 104 ? -15.574 -3.551 14.895 1.00 96.31 104 GLY A N 1
ATOM 828 C CA . GLY A 1 104 ? -16.120 -3.590 16.253 1.00 96.31 104 GLY A CA 1
ATOM 829 C C . GLY A 1 104 ? -15.902 -4.912 16.994 1.00 96.31 104 GLY A C 1
ATOM 830 O O . GLY A 1 104 ? -16.420 -5.086 18.090 1.00 96.31 104 GLY A O 1
ATOM 831 N N . THR A 1 105 ? -15.136 -5.855 16.432 1.00 97.12 105 THR A N 1
ATOM 832 C CA . THR A 1 105 ? -14.778 -7.113 17.117 1.00 97.12 105 THR A CA 1
ATOM 833 C C . THR A 1 105 ? -13.747 -6.878 18.222 1.00 97.12 105 THR A C 1
ATOM 835 O O . THR A 1 105 ? -13.698 -7.621 19.197 1.00 97.12 105 THR A O 1
ATOM 838 N N . ILE A 1 106 ? -12.920 -5.843 18.072 1.00 95.31 106 ILE A N 1
ATOM 839 C CA . ILE A 1 106 ? -11.967 -5.377 19.081 1.00 95.31 106 ILE A CA 1
ATOM 840 C C . ILE A 1 106 ? -12.381 -3.962 19.487 1.00 95.31 106 ILE A C 1
ATOM 842 O O . ILE A 1 106 ? -12.598 -3.117 18.624 1.00 95.31 106 ILE A O 1
ATOM 846 N N . THR A 1 107 ? -12.473 -3.700 20.790 1.00 93.75 107 THR A N 1
ATOM 847 C CA . THR A 1 107 ? -12.936 -2.412 21.334 1.00 93.75 107 THR A CA 1
ATOM 848 C C . THR A 1 107 ? -11.827 -1.367 21.450 1.00 93.75 107 THR A C 1
ATOM 850 O O . THR A 1 107 ? -12.096 -0.177 21.314 1.00 93.75 107 THR A O 1
ATOM 853 N N . HIS A 1 108 ? -10.582 -1.798 21.674 1.00 93.06 108 HIS A N 1
ATOM 854 C CA . HIS A 1 108 ? -9.429 -0.919 21.864 1.00 93.06 108 HIS A CA 1
ATOM 855 C C . HIS A 1 108 ? -8.205 -1.408 21.084 1.00 93.06 108 HIS A C 1
ATOM 857 O O . HIS A 1 108 ? -7.954 -2.612 20.996 1.00 93.06 108 HIS A O 1
ATOM 863 N N . ILE A 1 109 ? -7.423 -0.476 20.538 1.00 95.12 109 ILE A N 1
ATOM 864 C CA . ILE A 1 109 ? -6.166 -0.774 19.851 1.00 95.12 109 ILE A CA 1
ATOM 865 C C . ILE A 1 109 ? -5.133 0.304 20.168 1.00 95.12 109 ILE A C 1
ATOM 867 O O . ILE A 1 109 ? -5.439 1.491 20.094 1.00 95.12 109 ILE A O 1
ATOM 871 N N . GLU A 1 110 ? -3.917 -0.111 20.516 1.00 93.69 110 GLU A N 1
ATOM 872 C CA . GLU A 1 110 ? -2.815 0.821 20.741 1.00 93.69 110 GLU A CA 1
ATOM 873 C C . GLU A 1 110 ? -2.201 1.233 19.404 1.00 93.69 110 GLU A C 1
ATOM 875 O O . GLU A 1 110 ? -2.096 0.429 18.472 1.00 93.69 110 GLU A O 1
ATOM 880 N N . GLU A 1 111 ? -1.728 2.475 19.299 1.00 91.31 111 GLU A N 1
ATOM 881 C CA . GLU A 1 111 ? -1.072 2.929 18.068 1.00 91.31 111 GLU A CA 1
ATOM 882 C C . GLU A 1 111 ? 0.222 2.143 17.787 1.00 91.31 111 GLU A C 1
ATOM 884 O O . GLU A 1 111 ? 0.533 1.854 16.631 1.00 91.31 111 GLU A O 1
ATOM 889 N N . SER A 1 112 ? 0.918 1.692 18.835 1.00 92.81 112 SER A N 1
ATOM 890 C CA . SER A 1 112 ? 2.113 0.842 18.745 1.00 92.81 112 SER A CA 1
ATOM 891 C C . SER A 1 112 ? 1.849 -0.543 18.139 1.00 92.81 112 SER A C 1
ATOM 893 O O . SER A 1 112 ? 2.768 -1.155 17.597 1.00 92.81 112 SER A O 1
ATOM 895 N N . ASP A 1 113 ? 0.604 -1.032 18.174 1.00 92.88 113 ASP A N 1
ATOM 896 C CA . ASP A 1 113 ? 0.229 -2.308 17.558 1.00 92.88 113 ASP A CA 1
ATOM 897 C C . ASP A 1 113 ? 0.081 -2.208 16.038 1.00 92.88 113 ASP A C 1
ATOM 899 O O . ASP A 1 113 ? 0.110 -3.223 15.338 1.00 92.88 113 ASP A O 1
ATOM 903 N N . ILE A 1 114 ? -0.158 -0.998 15.529 1.00 95.12 114 ILE A N 1
ATOM 904 C CA . ILE A 1 114 ? -0.545 -0.761 14.136 1.00 95.12 114 ILE A CA 1
ATOM 905 C C . ILE A 1 114 ? 0.400 0.172 13.394 1.00 95.12 114 ILE A C 1
ATOM 907 O O . ILE A 1 114 ? 0.331 0.222 12.167 1.00 95.12 114 ILE A O 1
ATOM 911 N N . VAL A 1 115 ? 1.295 0.868 14.091 1.00 95.44 115 VAL A N 1
ATOM 912 C CA . VAL A 1 115 ? 2.362 1.688 13.517 1.00 95.44 115 VAL A CA 1
ATOM 913 C C . VAL A 1 115 ? 3.702 1.097 13.927 1.00 95.44 115 VAL A C 1
ATOM 915 O O . VAL A 1 115 ? 4.055 1.036 15.100 1.00 95.44 115 VAL A O 1
ATOM 918 N N . PHE A 1 116 ? 4.481 0.683 12.934 1.00 92.50 116 PHE A N 1
ATOM 919 C CA . PHE A 1 116 ? 5.816 0.152 13.148 1.00 92.50 116 PHE A CA 1
ATOM 920 C C . PHE A 1 116 ? 6.798 1.299 12.947 1.00 92.50 116 PHE A C 1
ATOM 922 O O . PHE A 1 116 ? 6.946 1.798 11.826 1.00 92.50 116 PHE A O 1
ATOM 929 N N . ALA A 1 117 ? 7.459 1.725 14.026 1.00 77.19 117 ALA A N 1
ATOM 930 C CA . ALA A 1 117 ? 8.530 2.707 13.930 1.00 77.19 117 ALA A CA 1
ATOM 931 C C . ALA A 1 117 ? 9.538 2.253 12.864 1.00 77.19 117 ALA A C 1
ATOM 933 O O . ALA A 1 117 ? 9.884 1.068 12.805 1.00 77.19 117 ALA A O 1
ATOM 934 N N . ASP A 1 118 ? 10.005 3.192 12.032 1.00 64.31 118 ASP A N 1
ATOM 935 C CA . ASP A 1 118 ? 11.155 2.978 11.154 1.00 64.31 118 ASP A CA 1
ATOM 936 C C . ASP A 1 118 ? 12.356 2.729 12.076 1.00 64.31 118 ASP A C 1
ATOM 938 O O . ASP A 1 118 ? 13.141 3.621 12.404 1.00 64.31 118 ASP A O 1
ATOM 942 N N . THR A 1 119 ? 12.515 1.487 12.532 1.00 52.41 119 THR A N 1
ATOM 943 C CA . THR A 1 119 ? 13.820 1.006 12.941 1.00 52.41 119 THR A CA 1
ATOM 944 C C . THR A 1 119 ? 14.610 1.155 11.664 1.00 52.41 119 THR A C 1
ATOM 946 O O . THR A 1 119 ? 14.425 0.376 10.735 1.00 52.41 119 THR A O 1
ATOM 949 N N . LYS A 1 120 ? 15.412 2.220 11.550 1.00 49.66 120 LYS A N 1
ATOM 950 C CA . LYS A 1 120 ? 16.471 2.298 10.551 1.00 49.66 120 LYS A CA 1
ATOM 951 C C . LYS A 1 120 ? 17.183 0.968 10.695 1.00 49.66 120 LYS A C 1
ATOM 953 O O . LYS A 1 120 ? 17.868 0.759 11.696 1.00 49.66 120 LYS A O 1
ATOM 958 N N . ILE A 1 121 ? 16.894 0.033 9.790 1.00 53.53 121 ILE A N 1
ATOM 959 C CA . ILE A 1 121 ? 17.439 -1.313 9.832 1.00 53.53 121 ILE A CA 1
ATOM 960 C C . ILE A 1 121 ? 18.903 -1.081 9.504 1.00 53.53 121 ILE A C 1
ATOM 962 O O . ILE A 1 121 ? 19.300 -1.068 8.340 1.00 53.53 121 ILE A O 1
ATOM 966 N N . LYS A 1 122 ? 19.693 -0.763 10.540 1.00 38.69 122 LYS A N 1
ATOM 967 C CA . LYS A 1 122 ? 21.142 -0.788 10.486 1.00 38.69 122 LYS A CA 1
ATOM 968 C C . LYS A 1 122 ? 21.430 -2.151 9.898 1.00 38.69 122 LYS A C 1
ATOM 970 O O . LYS A 1 122 ? 20.988 -3.161 10.443 1.00 38.69 122 LYS A O 1
ATOM 975 N N . LYS A 1 123 ? 22.073 -2.150 8.737 1.00 42.44 123 LYS A N 1
ATOM 976 C CA . LYS A 1 123 ? 22.622 -3.333 8.095 1.00 42.44 123 LYS A CA 1
ATOM 977 C C . LYS A 1 123 ? 23.537 -3.978 9.141 1.00 42.44 123 LYS A C 1
ATOM 979 O O . LYS A 1 123 ? 24.688 -3.579 9.272 1.00 42.44 123 LYS A O 1
ATOM 984 N N . ARG A 1 124 ? 22.998 -4.864 9.983 1.00 38.72 124 ARG A N 1
ATOM 985 C CA . ARG A 1 124 ? 23.769 -5.589 10.991 1.00 38.72 124 ARG A CA 1
ATOM 986 C C . ARG A 1 124 ? 24.534 -6.659 10.226 1.00 38.72 124 ARG A C 1
ATOM 988 O O . ARG A 1 124 ? 24.115 -7.802 10.111 1.00 38.72 124 ARG A O 1
ATOM 995 N N . GLU A 1 125 ? 25.638 -6.244 9.618 1.00 46.94 125 GLU A N 1
ATOM 996 C CA . GLU A 1 125 ? 26.739 -7.133 9.261 1.00 46.94 125 GLU A CA 1
ATOM 997 C C . GLU A 1 125 ? 27.587 -7.360 10.517 1.00 46.94 125 GLU A C 1
ATOM 999 O O . GLU A 1 125 ? 28.746 -6.985 10.551 1.00 46.94 125 GLU A O 1
ATOM 1004 N N . HIS A 1 126 ? 26.992 -7.883 11.588 1.00 47.31 126 HIS A N 1
ATOM 1005 C CA . HIS A 1 126 ? 27.695 -8.419 12.756 1.00 47.31 126 HIS A CA 1
ATOM 1006 C C . HIS A 1 126 ? 26.634 -9.018 13.682 1.00 47.31 126 HIS A C 1
ATOM 1008 O O . HIS A 1 126 ? 25.760 -8.285 14.122 1.00 47.31 126 HIS A O 1
ATOM 1014 N N . ASP A 1 127 ? 26.648 -10.341 13.839 1.00 43.66 127 ASP A N 1
ATOM 1015 C CA . ASP A 1 127 ? 26.061 -11.098 14.971 1.00 43.66 127 ASP A CA 1
ATOM 1016 C C . ASP A 1 127 ? 26.263 -12.614 14.744 1.00 43.66 127 ASP A C 1
ATOM 1018 O O . ASP A 1 127 ? 26.311 -13.390 15.686 1.00 43.66 127 ASP A O 1
ATOM 1022 N N . ALA A 1 128 ? 26.514 -13.061 13.503 1.00 47.22 128 ALA A N 1
ATOM 1023 C CA . ALA A 1 128 ? 26.834 -14.470 13.221 1.00 47.22 128 ALA A CA 1
ATOM 1024 C C . ALA A 1 128 ? 28.272 -14.895 13.605 1.00 47.22 128 ALA A C 1
ATOM 1026 O O . ALA A 1 128 ? 28.601 -16.077 13.502 1.00 47.22 128 ALA A O 1
ATOM 1027 N N . LEU A 1 129 ? 29.144 -13.953 13.993 1.00 51.59 129 LEU A N 1
ATOM 1028 C CA . LEU A 1 129 ? 30.535 -14.244 14.370 1.00 51.59 129 LEU A CA 1
ATOM 1029 C C . LEU A 1 129 ? 30.745 -14.353 15.888 1.00 51.59 129 LEU A C 1
ATOM 1031 O O . LEU A 1 129 ? 31.651 -15.074 16.299 1.00 51.59 129 LEU A O 1
ATOM 1035 N N . GLU A 1 130 ? 29.926 -13.688 16.711 1.00 46.78 130 GLU A N 1
ATOM 1036 C CA . GLU A 1 130 ? 30.094 -13.716 18.173 1.00 46.78 130 GLU A CA 1
ATOM 1037 C C . GLU A 1 130 ? 29.590 -15.015 18.799 1.00 46.78 130 GLU A C 1
ATOM 1039 O O . GLU A 1 130 ? 30.293 -15.582 19.633 1.00 46.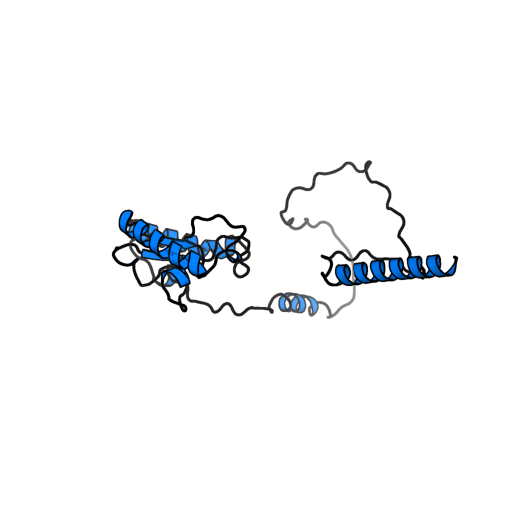78 130 GLU A O 1
ATOM 1044 N N . GLU A 1 131 ? 28.473 -15.576 18.318 1.00 47.12 131 GLU A N 1
ATOM 1045 C CA . GLU A 1 131 ? 28.011 -16.889 18.795 1.00 47.12 131 GLU A CA 1
ATOM 1046 C C . GLU A 1 131 ? 29.072 -17.974 18.567 1.00 47.12 131 GLU A C 1
ATOM 1048 O O . GLU A 1 131 ? 29.209 -18.881 19.373 1.00 47.12 131 GLU A O 1
ATOM 1053 N N . LYS A 1 132 ? 29.880 -17.874 17.502 1.00 50.41 132 LYS A N 1
ATOM 1054 C CA . LYS A 1 132 ? 30.900 -18.885 17.190 1.00 50.41 132 LYS A CA 1
ATOM 1055 C C . LYS A 1 132 ? 32.189 -18.738 18.007 1.00 50.41 132 LYS A C 1
ATOM 1057 O O . LYS A 1 132 ? 32.936 -19.707 18.090 1.00 50.41 132 LYS A O 1
ATOM 1062 N N . LYS A 1 133 ? 32.457 -17.558 18.579 1.00 47.56 133 LYS A N 1
ATOM 1063 C CA . LYS A 1 133 ? 33.607 -17.340 19.471 1.00 47.56 133 LYS A CA 1
ATOM 1064 C C . LYS A 1 133 ? 33.319 -17.809 20.896 1.00 47.56 133 LYS A C 1
ATOM 1066 O O . LYS A 1 133 ? 34.181 -18.432 21.495 1.00 47.56 133 LYS A O 1
ATOM 1071 N N . LEU A 1 134 ? 32.095 -17.616 21.387 1.00 41.56 134 LEU A N 1
ATOM 1072 C CA . LEU A 1 134 ? 31.719 -18.008 22.752 1.00 41.56 134 LEU A CA 1
ATOM 1073 C C . LEU A 1 134 ? 31.706 -19.531 22.986 1.00 41.56 134 LEU A C 1
ATOM 1075 O O . LEU A 1 134 ? 31.862 -19.959 24.117 1.00 41.56 134 LEU A O 1
ATOM 1079 N N . PHE A 1 135 ? 31.571 -20.359 21.942 1.00 43.00 135 PHE A N 1
ATOM 1080 C CA . PHE A 1 135 ? 31.654 -21.825 22.077 1.00 43.00 135 PHE A CA 1
ATOM 1081 C C . PHE A 1 135 ? 33.072 -22.401 21.930 1.00 43.00 135 PHE A C 1
ATOM 1083 O O . PHE A 1 135 ? 33.238 -23.609 22.089 1.00 43.00 135 PHE A O 1
ATOM 1090 N N . ALA A 1 136 ? 34.070 -21.593 21.558 1.00 47.00 136 ALA A N 1
ATOM 1091 C CA . ALA A 1 136 ? 35.432 -22.077 21.315 1.00 47.00 136 ALA A CA 1
ATOM 1092 C C . ALA A 1 136 ? 36.352 -21.926 22.537 1.00 47.00 136 ALA A C 1
ATOM 1094 O O . ALA A 1 136 ? 37.271 -22.725 22.682 1.00 47.00 136 ALA A O 1
ATOM 1095 N N . ASP A 1 137 ? 36.080 -20.956 23.414 1.00 38.59 137 ASP A N 1
ATOM 1096 C CA . ASP A 1 137 ? 36.982 -20.598 24.518 1.00 38.59 137 ASP A CA 1
ATOM 1097 C C . ASP A 1 137 ? 36.722 -21.387 25.827 1.00 38.59 137 ASP A C 1
ATOM 1099 O O . ASP A 1 137 ? 37.512 -21.288 26.759 1.00 38.59 137 ASP A O 1
ATOM 1103 N N . ASP A 1 138 ? 35.677 -22.227 25.893 1.00 38.72 138 ASP A N 1
ATOM 1104 C CA . ASP A 1 138 ? 35.297 -22.999 27.100 1.00 38.72 138 ASP A CA 1
ATOM 1105 C C . ASP A 1 138 ? 35.838 -24.452 27.140 1.00 38.72 138 ASP A C 1
ATOM 1107 O O . ASP A 1 138 ? 35.449 -25.237 28.006 1.00 38.72 138 ASP A O 1
ATOM 1111 N N . ILE A 1 139 ? 36.728 -24.858 26.220 1.00 44.28 139 ILE A N 1
ATOM 1112 C CA . ILE A 1 139 ? 37.304 -26.225 26.192 1.00 44.28 139 ILE A CA 1
ATOM 1113 C C . ILE A 1 139 ? 38.840 -26.194 26.167 1.00 44.28 139 ILE A C 1
ATOM 1115 O O . ILE A 1 139 ? 39.464 -26.908 25.395 1.00 44.28 139 ILE A O 1
ATOM 1119 N N . GLU A 1 140 ? 39.482 -25.393 27.016 1.00 43.41 140 GLU A N 1
ATOM 1120 C CA . GLU A 1 140 ? 40.902 -25.586 27.355 1.00 43.41 140 GLU A CA 1
ATOM 1121 C C . GLU A 1 140 ? 41.131 -25.294 28.846 1.00 43.41 140 GLU A C 1
ATOM 1123 O O . GLU A 1 140 ? 41.566 -24.217 29.240 1.00 43.41 140 GLU A O 1
ATOM 1128 N N . GLY A 1 141 ? 40.812 -26.271 29.702 1.00 33.22 141 GLY A N 1
ATOM 1129 C CA . GLY A 1 141 ? 41.046 -26.177 31.143 1.00 33.22 141 GLY A CA 1
ATOM 1130 C C . GLY A 1 141 ? 40.855 -27.506 31.874 1.00 33.22 141 GLY A C 1
ATOM 1131 O O . GLY A 1 141 ? 39.735 -27.890 32.170 1.00 33.22 141 GLY A O 1
ATOM 1132 N N . GLU A 1 142 ? 41.978 -28.164 32.173 1.00 32.81 142 GLU A N 1
ATOM 1133 C CA . GLU A 1 142 ? 42.183 -29.169 33.233 1.00 32.81 142 GLU A CA 1
ATOM 1134 C C . GLU A 1 142 ? 41.399 -30.505 33.243 1.00 32.81 142 GLU A C 1
ATOM 1136 O O . GLU A 1 142 ? 40.239 -30.602 33.623 1.00 32.81 142 GLU A O 1
ATOM 1141 N N . SER A 1 143 ? 42.146 -31.599 33.044 1.00 29.92 143 SER A N 1
ATOM 1142 C CA . SER A 1 143 ? 42.502 -32.567 34.105 1.00 29.92 143 SER A CA 1
ATOM 1143 C C . SER A 1 143 ? 42.460 -34.036 33.665 1.00 29.92 143 SER A C 1
ATOM 1145 O O . SER A 1 143 ? 41.657 -34.488 32.855 1.00 29.92 143 SER A O 1
ATOM 1147 N N . ARG A 1 144 ? 43.425 -34.768 34.218 1.00 33.16 144 ARG A N 1
ATOM 1148 C CA . ARG A 1 144 ? 43.761 -36.171 33.999 1.00 33.16 144 ARG A CA 1
ATOM 1149 C C . ARG A 1 144 ? 42.756 -37.125 34.668 1.00 33.16 144 ARG A C 1
ATOM 1151 O O . ARG A 1 144 ? 42.274 -36.845 35.756 1.00 33.16 144 ARG A O 1
ATOM 1158 N N . LEU A 1 145 ? 42.718 -38.335 34.096 1.00 29.70 145 LEU A N 1
ATOM 1159 C CA . LEU A 1 145 ? 42.587 -39.658 34.738 1.00 29.70 145 LEU A CA 1
ATOM 1160 C C . LEU A 1 145 ? 41.193 -40.227 35.114 1.00 29.70 145 LEU A C 1
ATOM 1162 O O . LEU A 1 145 ? 40.470 -39.689 35.938 1.00 29.70 145 LEU A O 1
ATOM 1166 N N . LEU A 1 146 ? 41.010 -41.459 34.600 1.00 29.64 146 LEU A N 1
ATOM 1167 C CA . LEU A 1 146 ? 40.265 -42.639 35.088 1.00 29.64 146 LEU A CA 1
ATOM 1168 C C . LEU A 1 146 ? 38.789 -42.864 34.690 1.00 29.64 146 LEU A C 1
ATOM 1170 O O . LEU A 1 146 ? 37.857 -42.334 35.273 1.00 29.64 146 LEU A O 1
ATOM 1174 N N . ASP A 1 147 ? 38.668 -43.783 33.725 1.00 28.12 147 ASP A N 1
ATOM 1175 C CA . ASP A 1 147 ? 38.042 -45.117 33.805 1.00 28.12 147 ASP A CA 1
ATOM 1176 C C . ASP A 1 147 ? 36.506 -45.303 33.845 1.00 28.12 147 ASP A C 1
ATOM 1178 O O . ASP A 1 147 ? 35.804 -44.896 34.760 1.00 28.12 147 ASP A O 1
ATOM 1182 N N . SER A 1 148 ? 36.075 -46.115 32.870 1.00 31.16 148 SER A N 1
ATOM 1183 C CA . SER A 1 148 ? 34.983 -47.096 32.881 1.00 31.16 148 SER A CA 1
ATOM 1184 C C . SER A 1 148 ? 33.497 -46.697 32.978 1.00 31.16 148 SER A C 1
ATOM 1186 O O . SER A 1 148 ? 33.024 -46.089 33.928 1.00 31.16 148 SER A O 1
ATOM 1188 N N . LYS A 1 149 ? 32.758 -47.331 32.046 1.00 27.33 149 LYS A N 1
ATOM 1189 C CA . LYS A 1 149 ? 31.328 -47.707 32.019 1.00 27.33 149 LYS A CA 1
ATOM 1190 C C . LYS A 1 149 ? 30.284 -46.698 31.497 1.00 27.33 149 LYS A C 1
ATOM 1192 O O . LYS A 1 149 ? 29.884 -45.757 32.160 1.00 27.33 149 LYS A O 1
ATOM 1197 N N . ASP A 1 150 ? 29.717 -47.101 30.358 1.00 28.78 150 ASP A N 1
ATOM 1198 C CA . ASP A 1 150 ? 28.298 -47.460 30.166 1.00 28.78 150 ASP A CA 1
ATOM 1199 C C . ASP A 1 150 ? 27.504 -46.707 29.086 1.00 28.78 150 ASP A C 1
ATOM 1201 O O . ASP A 1 150 ? 27.805 -45.608 28.634 1.00 28.78 150 ASP A O 1
ATOM 1205 N N . GLN A 1 151 ? 26.510 -47.457 28.635 1.00 30.50 151 GLN A N 1
ATOM 1206 C CA . GLN A 1 151 ? 25.624 -47.370 27.493 1.00 30.50 151 GLN A CA 1
ATOM 1207 C C . GLN A 1 151 ? 24.836 -46.061 27.303 1.00 30.50 151 GLN A C 1
ATOM 1209 O O . GLN A 1 151 ? 24.292 -45.476 28.230 1.00 30.50 151 GLN A O 1
ATOM 1214 N N . GLY A 1 152 ? 24.619 -45.745 26.019 1.00 31.45 152 GLY A N 1
ATOM 1215 C CA . GLY A 1 152 ? 23.292 -45.422 25.482 1.00 31.45 152 GLY A CA 1
ATOM 1216 C C . GLY A 1 152 ? 22.798 -43.976 25.578 1.00 31.45 152 GLY A C 1
ATOM 1217 O O . GLY A 1 152 ? 22.084 -43.638 26.510 1.00 31.45 152 GLY A O 1
ATOM 1218 N N . LEU A 1 153 ? 22.988 -43.174 24.516 1.00 30.50 153 LEU A N 1
ATOM 1219 C CA . LEU A 1 153 ? 22.238 -41.923 24.307 1.00 30.50 153 LEU A CA 1
ATOM 1220 C C . LEU A 1 153 ? 21.729 -41.742 22.854 1.00 30.50 153 LEU A C 1
ATOM 1222 O O . LEU A 1 153 ? 22.476 -41.483 21.915 1.00 30.50 153 LEU A O 1
ATOM 1226 N N . ILE A 1 154 ? 20.410 -41.894 22.705 1.00 35.78 154 ILE A N 1
ATOM 1227 C CA . ILE A 1 154 ? 19.430 -41.008 22.037 1.00 35.78 154 ILE A CA 1
ATOM 1228 C C . ILE A 1 154 ? 19.981 -40.004 20.982 1.00 35.78 154 ILE A C 1
ATOM 1230 O O . ILE A 1 154 ? 20.592 -38.999 21.346 1.00 35.78 154 ILE A O 1
ATOM 1234 N N . PRO A 1 155 ? 19.657 -40.151 19.675 1.00 38.97 155 PRO A N 1
ATOM 1235 C CA . PRO A 1 155 ? 20.023 -39.167 18.651 1.00 38.97 155 PRO A CA 1
ATOM 1236 C C . PRO A 1 155 ? 19.134 -37.911 18.632 1.00 38.97 155 PRO A C 1
ATOM 1238 O O . PRO A 1 155 ? 17.908 -37.976 18.496 1.00 38.97 155 PRO A O 1
ATOM 1241 N N . GLY A 1 156 ? 19.792 -36.749 18.674 1.00 37.28 156 GLY A N 1
ATOM 1242 C CA . GLY A 1 156 ? 19.213 -35.412 18.545 1.00 37.28 156 GLY A CA 1
ATOM 1243 C C . GLY A 1 156 ? 18.515 -35.115 17.205 1.00 37.28 156 GLY A C 1
ATOM 1244 O O . GLY A 1 156 ? 18.739 -35.734 16.163 1.00 37.28 156 GLY A O 1
ATOM 1245 N N . LYS A 1 157 ? 17.612 -34.133 17.267 1.00 36.84 157 LYS A N 1
ATOM 1246 C CA . LYS A 1 157 ? 16.571 -33.805 16.282 1.00 36.84 157 LYS A CA 1
ATOM 1247 C C . LYS A 1 157 ? 17.099 -33.409 14.889 1.00 36.84 157 LYS A C 1
ATOM 1249 O O . LYS A 1 157 ? 17.944 -32.533 14.731 1.00 36.84 157 LYS A O 1
ATOM 1254 N N . LYS A 1 158 ? 16.494 -34.010 13.855 1.00 42.22 158 LYS A N 1
ATOM 1255 C CA . LYS A 1 158 ? 16.753 -33.790 12.418 1.00 42.22 158 LYS A CA 1
ATOM 1256 C C . LYS A 1 158 ? 16.238 -32.421 11.929 1.00 42.22 158 LYS A C 1
ATOM 1258 O O . LYS A 1 158 ? 15.068 -32.089 12.120 1.00 42.22 158 LYS A O 1
ATOM 1263 N N . LYS A 1 159 ? 17.083 -31.673 11.203 1.00 42.88 159 LYS A N 1
ATOM 1264 C CA . LYS A 1 159 ? 16.704 -30.491 10.399 1.00 42.88 159 LYS A CA 1
ATOM 1265 C C . LYS A 1 159 ? 15.741 -30.905 9.274 1.00 42.88 159 LYS A C 1
ATOM 1267 O O . LYS A 1 159 ? 16.050 -31.810 8.501 1.00 42.88 159 LYS A O 1
ATOM 1272 N N . ARG A 1 160 ? 14.580 -30.247 9.169 1.00 42.78 160 ARG A N 1
ATOM 1273 C CA . ARG A 1 160 ? 13.570 -30.528 8.131 1.00 42.78 160 ARG A CA 1
ATOM 1274 C C . ARG A 1 160 ? 13.889 -29.792 6.823 1.00 42.78 160 ARG A C 1
ATOM 1276 O O . ARG A 1 160 ? 13.962 -28.569 6.788 1.00 42.78 160 ARG A O 1
ATOM 1283 N N . GLY A 1 161 ? 14.024 -30.577 5.758 1.00 42.22 161 GLY A N 1
ATOM 1284 C CA . GLY A 1 161 ? 14.020 -30.225 4.337 1.00 42.22 161 GLY A CA 1
ATOM 1285 C C . GLY A 1 161 ? 13.478 -31.431 3.549 1.00 42.22 161 GLY A C 1
ATOM 1286 O O . GLY A 1 161 ? 13.322 -32.505 4.130 1.00 42.22 161 GLY A O 1
ATOM 1287 N N . ARG A 1 162 ? 13.145 -31.252 2.262 1.00 47.59 162 ARG A N 1
ATOM 1288 C CA . ARG A 1 162 ? 12.535 -32.255 1.352 1.00 47.59 162 ARG A CA 1
ATOM 1289 C C . ARG A 1 162 ? 13.078 -33.690 1.579 1.00 47.59 162 ARG A C 1
ATOM 1291 O O . ARG A 1 162 ? 14.301 -33.839 1.608 1.00 47.59 162 ARG A O 1
ATOM 1298 N N . PRO A 1 163 ? 12.230 -34.736 1.696 1.00 52.81 163 PRO A N 1
ATOM 1299 C CA . PRO A 1 163 ? 12.698 -36.109 1.900 1.00 52.81 163 PRO A CA 1
ATOM 1300 C C . PRO A 1 163 ? 13.675 -36.530 0.797 1.00 52.81 163 PRO A C 1
ATOM 1302 O O . PRO A 1 163 ? 13.374 -36.389 -0.391 1.00 52.81 163 PRO A O 1
ATOM 1305 N N . LYS A 1 164 ? 14.853 -37.039 1.176 1.00 48.44 164 LYS A N 1
ATOM 1306 C CA . LYS A 1 164 ? 15.765 -37.687 0.227 1.00 48.44 164 LYS A CA 1
ATOM 1307 C C . LYS A 1 164 ? 15.170 -39.045 -0.149 1.00 48.44 164 LYS A C 1
ATOM 1309 O O . LYS A 1 164 ? 14.927 -39.870 0.726 1.00 48.44 164 LYS A O 1
ATOM 1314 N N . LYS A 1 165 ? 14.944 -39.264 -1.446 1.00 39.00 165 LYS A N 1
ATOM 1315 C CA . LYS A 1 165 ? 14.615 -40.574 -2.019 1.00 39.00 165 LYS A CA 1
ATOM 1316 C C . LYS A 1 165 ? 15.790 -41.519 -1.733 1.00 39.00 165 LYS A C 1
ATOM 1318 O O . LYS A 1 165 ? 16.913 -41.213 -2.126 1.00 39.00 165 LYS A O 1
ATOM 1323 N N . ILE A 1 166 ? 15.541 -42.605 -1.006 1.00 51.78 166 ILE A N 1
ATOM 1324 C CA . ILE A 1 166 ? 16.530 -43.656 -0.740 1.00 51.78 166 ILE A CA 1
ATOM 1325 C C . ILE A 1 166 ? 16.752 -44.387 -2.072 1.00 51.78 166 ILE A C 1
ATOM 1327 O O . ILE A 1 166 ? 15.790 -44.861 -2.673 1.00 51.78 166 ILE A O 1
ATOM 1331 N N . LYS A 1 167 ? 17.987 -44.391 -2.581 1.00 44.88 167 LYS A N 1
ATOM 1332 C CA . LYS A 1 167 ? 18.412 -45.242 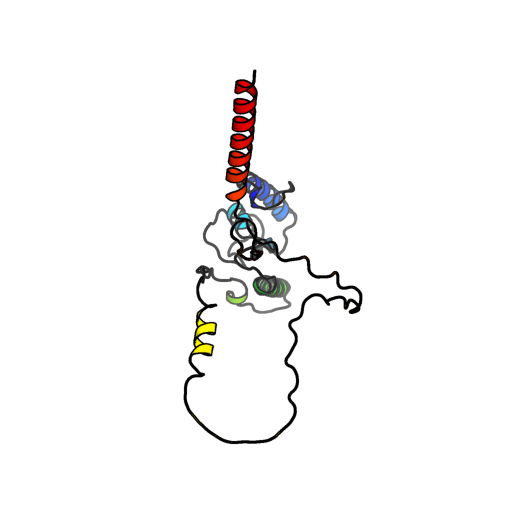-3.702 1.00 44.88 167 LYS A CA 1
ATOM 1333 C C . LYS A 1 167 ? 19.069 -46.493 -3.118 1.00 44.88 167 LYS A C 1
ATOM 1335 O O . LYS A 1 167 ? 19.817 -46.365 -2.150 1.00 44.88 167 LYS A O 1
ATOM 1340 N N . ASN A 1 168 ? 18.778 -47.658 -3.696 1.00 46.59 168 ASN A N 1
ATOM 1341 C CA . ASN A 1 168 ? 19.425 -48.920 -3.338 1.00 46.59 168 ASN A CA 1
ATOM 1342 C C . ASN A 1 168 ? 20.950 -48.830 -3.553 1.00 46.59 168 ASN A C 1
ATOM 1344 O O . ASN A 1 168 ? 21.387 -48.160 -4.493 1.00 46.59 168 ASN A O 1
ATOM 1348 N N . PRO A 1 169 ? 21.755 -49.487 -2.700 1.00 48.41 169 PRO A N 1
ATOM 1349 C CA . PRO A 1 169 ? 23.215 -49.378 -2.710 1.00 48.41 169 PRO A CA 1
ATOM 1350 C C . PRO A 1 169 ? 23.917 -50.024 -3.919 1.00 48.41 169 PRO A C 1
ATOM 1352 O O . PRO A 1 169 ? 25.124 -49.861 -4.052 1.00 48.41 169 PRO A O 1
ATOM 1355 N N . GLU A 1 170 ? 23.196 -50.693 -4.820 1.00 54.03 170 GLU A N 1
ATOM 1356 C CA . GLU A 1 170 ? 23.780 -51.361 -5.998 1.00 54.03 170 GLU A CA 1
ATOM 1357 C C . GLU A 1 170 ? 23.913 -50.461 -7.239 1.00 54.03 170 GLU A C 1
ATOM 1359 O O . GLU A 1 170 ? 24.491 -50.877 -8.235 1.00 54.03 170 GLU A O 1
ATOM 1364 N N . ASP A 1 171 ? 23.434 -49.214 -7.183 1.00 55.88 171 ASP A N 1
ATOM 1365 C CA . ASP A 1 171 ? 23.333 -48.329 -8.356 1.00 55.88 171 ASP A CA 1
ATOM 1366 C C . ASP A 1 171 ? 24.242 -47.080 -8.243 1.00 55.88 171 ASP A C 1
ATOM 1368 O O . ASP A 1 171 ? 23.881 -45.966 -8.647 1.00 55.88 171 ASP A O 1
ATOM 1372 N N . MET A 1 172 ? 25.419 -47.229 -7.614 1.00 42.59 172 MET A N 1
ATOM 1373 C CA . MET A 1 172 ? 26.451 -46.184 -7.588 1.00 42.59 172 MET A CA 1
ATOM 1374 C C . MET A 1 172 ? 27.357 -46.283 -8.825 1.00 42.59 172 MET A C 1
ATOM 1376 O O . MET A 1 172 ? 28.060 -47.281 -8.974 1.00 42.59 172 MET A O 1
ATOM 1380 N N . PRO A 1 173 ? 27.431 -45.245 -9.681 1.00 49.28 173 PRO A N 1
ATOM 1381 C CA . PRO A 1 173 ? 28.490 -45.171 -10.678 1.00 49.28 173 PRO A CA 1
ATOM 1382 C C . PRO A 1 173 ? 29.846 -45.021 -9.976 1.00 49.28 173 PRO A C 1
ATOM 1384 O O . PRO A 1 173 ? 29.972 -44.268 -9.004 1.00 49.28 173 PRO A O 1
ATOM 1387 N N . GLN A 1 174 ? 30.852 -45.747 -10.469 1.00 41.88 174 GLN A N 1
ATOM 1388 C CA . GLN A 1 174 ? 32.228 -45.673 -9.977 1.00 41.88 174 GLN A CA 1
ATOM 1389 C C . GLN A 1 174 ? 32.758 -44.226 -10.025 1.00 41.88 174 GLN A C 1
ATOM 1391 O O . GLN A 1 174 ? 32.408 -43.476 -10.942 1.00 41.88 174 GLN A O 1
ATOM 1396 N N . PRO A 1 175 ? 33.585 -43.806 -9.049 1.00 44.38 175 PRO A N 1
ATOM 1397 C CA . PRO A 1 175 ? 34.148 -42.462 -9.041 1.00 44.38 175 PRO A CA 1
ATOM 1398 C C . PRO A 1 175 ? 35.038 -42.253 -10.273 1.00 44.38 175 PRO A C 1
ATOM 1400 O O . PRO A 1 175 ? 35.939 -43.046 -10.534 1.00 44.38 175 PRO A O 1
ATOM 1403 N N . GLU A 1 176 ? 34.783 -41.182 -11.033 1.00 49.16 176 GLU A N 1
ATOM 1404 C CA . GLU A 1 176 ? 35.685 -40.751 -12.107 1.00 49.16 176 GLU A CA 1
ATOM 1405 C C . GLU A 1 176 ? 37.092 -40.480 -11.543 1.00 49.16 176 GLU A C 1
ATOM 1407 O O . GLU A 1 176 ? 37.199 -39.893 -10.459 1.00 49.16 176 GLU A O 1
ATOM 1412 N N . PRO A 1 177 ? 38.164 -40.836 -12.275 1.00 49.75 177 PRO A N 1
ATOM 1413 C CA . PRO A 1 177 ? 39.529 -40.572 -11.838 1.00 49.75 177 PRO A CA 1
ATOM 1414 C C . PRO A 1 177 ? 39.775 -39.067 -11.662 1.00 49.75 177 PRO A C 1
ATOM 1416 O O . PRO A 1 177 ? 39.331 -38.238 -12.468 1.00 49.75 177 PRO A O 1
ATOM 1419 N N . GLU A 1 178 ? 40.484 -38.710 -10.588 1.00 55.91 178 GLU A N 1
ATOM 1420 C CA . GLU A 1 178 ? 40.879 -37.334 -10.295 1.00 55.91 178 GLU A CA 1
ATOM 1421 C C . GLU A 1 178 ? 41.737 -36.781 -11.441 1.00 55.91 178 GLU A C 1
ATOM 1423 O O . GLU A 1 178 ? 42.769 -37.344 -11.801 1.00 55.91 178 GLU A O 1
ATOM 1428 N N . LYS A 1 179 ? 41.292 -35.676 -12.050 1.00 56.53 179 LYS A N 1
ATOM 1429 C CA . LYS A 1 179 ? 42.049 -35.009 -13.113 1.00 56.53 179 LYS A CA 1
ATOM 1430 C C . LYS A 1 179 ? 43.188 -34.210 -12.482 1.00 56.53 179 LYS A C 1
ATOM 1432 O O . LYS A 1 179 ? 42.928 -33.243 -11.764 1.00 56.53 179 LYS A O 1
ATOM 1437 N N . LEU A 1 180 ? 44.416 -34.631 -12.766 1.00 52.53 180 LEU A N 1
ATOM 1438 C CA . LEU A 1 180 ? 45.644 -33.887 -12.496 1.00 52.53 180 LEU A CA 1
ATOM 1439 C C . LEU A 1 180 ? 45.818 -32.793 -13.560 1.00 52.53 180 LEU A C 1
ATOM 1441 O O . LEU A 1 180 ? 45.383 -32.963 -14.703 1.00 52.53 180 LEU A O 1
ATOM 1445 N N . ASP A 1 181 ? 46.413 -31.662 -13.192 1.00 57.16 181 ASP A N 1
ATOM 1446 C CA . ASP A 1 181 ? 46.861 -30.667 -14.169 1.00 57.16 181 ASP A CA 1
ATOM 1447 C C . ASP A 1 181 ? 48.240 -31.029 -14.759 1.00 57.16 181 ASP A C 1
ATOM 1449 O O . ASP A 1 181 ? 48.855 -32.027 -14.384 1.00 57.16 181 ASP A O 1
ATOM 1453 N N . GLY A 1 182 ? 48.727 -30.229 -15.715 1.00 61.00 182 GLY A N 1
ATOM 1454 C CA . GLY A 1 182 ? 50.020 -30.453 -16.379 1.00 61.00 182 GLY A CA 1
ATOM 1455 C C . GLY A 1 182 ? 51.245 -30.392 -15.457 1.00 61.00 182 GLY A C 1
ATOM 1456 O O . GLY A 1 182 ? 52.338 -30.718 -15.909 1.00 61.00 182 GLY A O 1
ATOM 1457 N N . ASN A 1 183 ? 51.064 -30.021 -14.185 1.00 61.44 183 ASN A N 1
ATOM 1458 C CA . ASN A 1 183 ? 52.113 -29.959 -13.171 1.00 61.44 183 ASN A CA 1
ATOM 1459 C C . ASN A 1 183 ? 51.949 -31.044 -12.087 1.00 61.44 183 ASN A C 1
ATOM 1461 O O . ASN A 1 183 ? 52.728 -31.076 -11.138 1.00 61.44 183 ASN A O 1
ATOM 1465 N N . GLY A 1 184 ? 50.972 -31.951 -12.226 1.00 53.81 184 GLY A N 1
ATOM 1466 C CA . GLY A 1 184 ? 50.775 -33.078 -11.313 1.00 53.81 184 GLY A CA 1
ATOM 1467 C C . GLY A 1 184 ? 50.024 -32.744 -10.020 1.00 53.81 184 GLY A C 1
ATOM 1468 O O . GLY A 1 184 ? 50.040 -33.559 -9.099 1.00 53.81 184 GLY A O 1
ATOM 1469 N N . GLU A 1 185 ? 49.339 -31.597 -9.929 1.00 60.91 185 GLU A N 1
ATOM 1470 C CA . GLU A 1 185 ? 48.514 -31.256 -8.763 1.00 60.91 185 GLU A CA 1
ATOM 1471 C C . GLU A 1 185 ? 47.039 -31.676 -8.926 1.00 60.91 185 GLU A C 1
ATOM 1473 O O . GLU A 1 185 ? 46.459 -31.675 -10.016 1.00 60.91 185 GLU A O 1
ATOM 1478 N N . ILE A 1 186 ? 46.398 -32.027 -7.802 1.00 55.03 186 ILE A N 1
ATOM 1479 C CA . ILE A 1 186 ? 45.000 -32.485 -7.745 1.00 55.03 186 ILE A CA 1
ATOM 1480 C C . ILE A 1 186 ? 44.042 -31.293 -7.902 1.00 55.03 186 ILE A C 1
ATOM 1482 O O . ILE A 1 186 ? 43.891 -30.459 -7.000 1.00 55.03 186 ILE A O 1
ATOM 1486 N N . VAL A 1 187 ? 43.304 -31.244 -9.016 1.00 55.53 187 VAL A N 1
ATOM 1487 C CA . VAL A 1 187 ? 42.357 -30.156 -9.307 1.00 55.53 187 VAL A CA 1
ATOM 1488 C C . VAL A 1 187 ? 41.077 -30.293 -8.468 1.00 55.53 187 VAL A C 1
ATOM 1490 O O . VAL A 1 187 ? 40.100 -30.949 -8.844 1.00 55.53 187 VAL A O 1
ATOM 1493 N N . LYS A 1 188 ? 41.023 -29.610 -7.318 1.00 50.19 188 LYS A N 1
ATOM 1494 C CA . LYS A 1 188 ? 39.815 -29.547 -6.471 1.00 50.19 188 LYS A CA 1
ATOM 1495 C C . LYS A 1 188 ? 38.725 -28.675 -7.116 1.00 50.19 188 LYS A C 1
ATOM 1497 O O . LYS A 1 188 ? 38.873 -27.459 -7.255 1.00 50.19 188 LYS A O 1
ATOM 1502 N N . LYS A 1 189 ? 37.567 -29.269 -7.441 1.00 45.50 189 LYS A N 1
ATOM 1503 C CA . LYS A 1 189 ? 36.377 -28.552 -7.951 1.00 45.50 189 LYS A CA 1
ATOM 1504 C C . LYS A 1 189 ? 35.854 -27.547 -6.908 1.00 45.50 189 LYS A C 1
ATOM 1506 O O . LYS A 1 189 ? 35.173 -27.921 -5.953 1.00 45.50 189 LYS A O 1
ATOM 1511 N N . ARG A 1 190 ? 36.114 -26.249 -7.104 1.00 44.84 190 ARG A N 1
ATOM 1512 C CA . ARG A 1 190 ? 35.520 -25.172 -6.291 1.00 44.84 190 ARG A CA 1
ATOM 1513 C C . ARG A 1 190 ? 34.007 -25.101 -6.527 1.00 44.84 190 ARG A C 1
ATOM 1515 O O . ARG A 1 190 ? 33.553 -24.716 -7.601 1.00 44.84 190 ARG A O 1
ATOM 1522 N N . ARG A 1 191 ? 33.205 -25.436 -5.510 1.00 39.94 191 ARG A N 1
ATOM 1523 C CA . ARG A 1 191 ? 31.761 -25.144 -5.498 1.00 39.94 191 ARG A CA 1
ATOM 1524 C C . ARG A 1 191 ? 31.551 -23.641 -5.296 1.00 39.94 191 ARG A C 1
ATOM 1526 O O . ARG A 1 191 ? 31.792 -23.120 -4.215 1.00 39.94 191 ARG A O 1
ATOM 1533 N N . GLY A 1 192 ? 31.079 -22.957 -6.336 1.00 39.19 192 GLY A N 1
ATOM 1534 C CA . GLY A 1 192 ? 30.690 -21.548 -6.297 1.00 39.19 192 GLY A CA 1
ATOM 1535 C C . GLY A 1 192 ? 30.277 -21.035 -7.679 1.00 39.19 192 GLY A C 1
ATOM 1536 O O . GLY A 1 192 ? 30.771 -21.514 -8.696 1.00 39.19 192 GLY A O 1
ATOM 1537 N N . ARG A 1 193 ? 29.348 -20.070 -7.722 1.00 47.91 193 ARG A N 1
ATOM 1538 C CA . ARG A 1 193 ? 28.909 -19.390 -8.954 1.00 47.91 193 ARG A CA 1
ATOM 1539 C C . ARG A 1 193 ? 30.124 -18.719 -9.621 1.00 47.91 193 ARG A C 1
ATOM 1541 O O . ARG A 1 193 ? 30.809 -17.965 -8.928 1.00 47.91 193 ARG A O 1
ATOM 1548 N N . PRO A 1 194 ? 30.395 -18.934 -10.921 1.00 48.53 194 PRO A N 1
ATOM 1549 C CA . PRO A 1 194 ? 31.545 -18.316 -11.574 1.00 48.53 194 PRO A CA 1
ATOM 1550 C C . PRO A 1 194 ? 31.460 -16.789 -11.484 1.00 48.53 194 PRO A C 1
ATOM 1552 O O . PRO A 1 194 ? 30.431 -16.198 -11.825 1.00 48.53 194 PRO A O 1
ATOM 1555 N N . LYS A 1 195 ? 32.536 -16.140 -11.019 1.00 48.75 195 LYS A N 1
ATOM 1556 C CA . LYS A 1 195 ? 32.673 -14.683 -11.123 1.00 48.75 195 LYS A CA 1
ATOM 1557 C C . LYS A 1 195 ? 32.709 -14.323 -12.612 1.00 48.75 195 LYS A C 1
ATOM 1559 O O . LYS A 1 195 ? 33.476 -14.903 -13.377 1.00 48.75 195 LYS A O 1
ATOM 1564 N N . LYS A 1 196 ? 31.884 -13.349 -13.002 1.00 49.22 196 LYS A N 1
ATOM 1565 C CA . LYS A 1 196 ? 31.607 -12.899 -14.382 1.00 49.22 196 LYS A CA 1
ATOM 1566 C C . LYS A 1 196 ? 32.836 -12.381 -15.163 1.00 49.22 196 LYS A C 1
ATOM 1568 O O . LYS A 1 196 ? 32.709 -12.051 -16.330 1.00 49.22 196 LYS A O 1
ATOM 1573 N N . ILE A 1 197 ? 34.007 -12.341 -14.527 1.00 50.34 197 ILE A N 1
ATOM 1574 C CA . ILE A 1 197 ? 35.289 -11.894 -15.091 1.00 50.34 197 ILE A CA 1
ATOM 1575 C C . ILE A 1 197 ? 35.881 -12.949 -16.049 1.00 50.34 197 ILE A C 1
ATOM 1577 O O . ILE A 1 197 ? 36.522 -12.600 -17.031 1.00 50.34 197 ILE A O 1
ATOM 1581 N N . HIS A 1 198 ? 35.601 -14.241 -15.833 1.00 56.41 198 HIS A N 1
ATOM 1582 C CA . HIS A 1 198 ? 36.244 -15.320 -16.595 1.00 56.41 198 HIS A CA 1
ATOM 1583 C C . HIS A 1 198 ? 35.736 -15.466 -18.044 1.00 56.41 198 HIS A C 1
ATOM 1585 O O . HIS A 1 198 ? 36.430 -16.036 -18.875 1.00 56.41 198 HIS A O 1
ATOM 1591 N N . GLN A 1 199 ? 34.543 -14.958 -18.383 1.00 62.78 199 GLN A N 1
ATOM 1592 C CA . GLN A 1 199 ? 34.011 -15.089 -19.750 1.00 62.78 199 GLN A CA 1
ATOM 1593 C C . GLN A 1 199 ? 34.719 -14.170 -20.750 1.00 62.78 199 GLN A C 1
ATOM 1595 O O . GLN A 1 199 ? 34.973 -14.595 -21.870 1.00 62.78 199 GLN A O 1
ATOM 1600 N N . GLN A 1 200 ? 35.080 -12.952 -20.338 1.00 64.19 200 GLN A N 1
ATOM 1601 C CA . GLN A 1 200 ? 35.716 -11.974 -21.222 1.00 64.19 200 GLN A CA 1
ATOM 1602 C C . GLN A 1 200 ? 37.173 -12.348 -21.521 1.00 64.19 200 GLN A C 1
ATOM 1604 O O . GLN A 1 200 ? 37.571 -12.356 -22.680 1.00 64.19 200 GLN A O 1
ATOM 1609 N N . GLN A 1 201 ? 37.927 -12.780 -20.501 1.00 69.88 201 GLN A N 1
ATOM 1610 C CA . GLN A 1 201 ? 39.292 -13.292 -20.684 1.00 69.88 201 GLN A CA 1
ATOM 1611 C C . GLN A 1 201 ? 39.324 -14.545 -21.563 1.00 69.88 201 GLN A C 1
ATOM 1613 O O . GLN A 1 201 ? 40.154 -14.649 -22.455 1.00 69.88 201 GLN A O 1
ATOM 1618 N N . LYS A 1 202 ? 38.373 -15.468 -21.378 1.00 74.31 202 LYS A N 1
ATOM 1619 C CA . LYS A 1 202 ? 38.313 -16.703 -22.172 1.00 74.31 202 LYS A CA 1
ATOM 1620 C C . LYS A 1 202 ? 37.930 -16.459 -23.635 1.00 74.31 202 LYS A C 1
ATOM 1622 O O . LYS A 1 202 ? 38.254 -17.272 -24.496 1.00 74.31 202 LYS A O 1
ATOM 1627 N N . GLN A 1 203 ? 37.222 -15.365 -23.909 1.00 74.88 203 GLN A N 1
ATOM 1628 C CA . GLN A 1 203 ? 36.881 -14.944 -25.264 1.00 74.88 203 GLN A CA 1
ATOM 1629 C C . GLN A 1 203 ? 38.072 -14.250 -25.932 1.00 74.88 203 GLN A C 1
ATOM 1631 O O . GLN A 1 203 ? 38.416 -14.617 -27.050 1.00 74.88 203 GLN A O 1
ATOM 1636 N N . GLN A 1 204 ? 38.782 -13.385 -25.198 1.00 75.94 204 GLN A N 1
ATOM 1637 C CA . GLN A 1 204 ? 40.042 -12.792 -25.654 1.00 75.94 204 GLN A CA 1
ATOM 1638 C C . GLN A 1 204 ? 41.115 -13.853 -25.935 1.00 75.94 204 GLN A C 1
ATOM 1640 O O . GLN A 1 204 ? 41.741 -13.809 -26.986 1.00 75.94 204 GLN A O 1
ATOM 1645 N N . GLU A 1 205 ? 41.301 -14.854 -25.067 1.00 83.62 205 GLU A N 1
ATOM 1646 C CA . GLU A 1 205 ? 4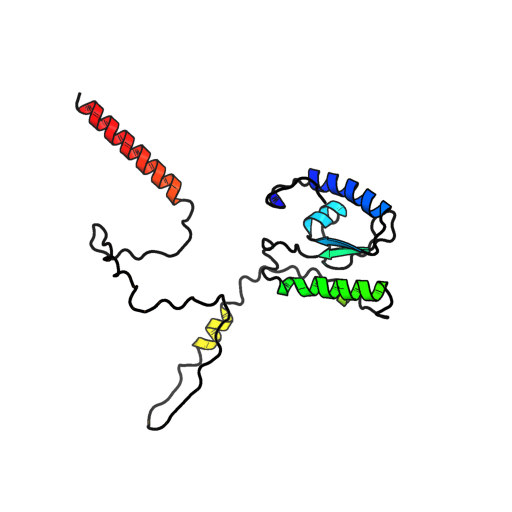2.257 -15.949 -25.313 1.00 83.62 205 GLU A CA 1
ATOM 1647 C C . GLU A 1 205 ? 41.915 -16.748 -26.575 1.00 83.62 205 GLU A C 1
ATOM 1649 O O . GLU A 1 205 ? 42.810 -17.154 -27.317 1.00 83.62 205 GLU A O 1
ATOM 1654 N N . ARG A 1 206 ? 40.620 -16.970 -26.834 1.00 82.56 206 ARG A N 1
ATOM 1655 C CA . ARG A 1 206 ? 40.166 -17.704 -28.017 1.00 82.56 206 ARG A CA 1
ATOM 1656 C C . ARG A 1 206 ? 40.406 -16.892 -29.294 1.00 82.56 206 ARG A C 1
ATOM 1658 O O . ARG A 1 206 ? 40.971 -17.430 -30.237 1.00 82.56 206 ARG A O 1
ATOM 1665 N N . GLU A 1 207 ? 40.082 -15.600 -29.280 1.00 85.06 207 GLU A N 1
ATOM 1666 C CA . GLU A 1 207 ? 40.369 -14.677 -30.388 1.00 85.06 207 GLU A CA 1
ATOM 1667 C C . GLU A 1 207 ? 41.875 -14.557 -30.659 1.00 85.06 207 GLU A C 1
ATOM 1669 O O . GLU A 1 207 ? 42.304 -14.629 -31.809 1.00 85.06 207 GLU A O 1
ATOM 1674 N N . THR A 1 208 ? 42.693 -14.457 -29.606 1.00 88.50 208 THR A N 1
ATOM 1675 C CA . THR A 1 208 ? 44.157 -14.379 -29.742 1.00 88.50 208 THR A CA 1
ATOM 1676 C C . THR A 1 208 ? 44.721 -15.656 -30.367 1.00 88.50 208 THR A C 1
ATOM 1678 O O . THR A 1 208 ? 45.581 -15.596 -31.242 1.00 88.50 208 THR A O 1
ATOM 1681 N N . ARG A 1 209 ? 44.217 -16.829 -29.960 1.00 88.06 209 ARG A N 1
ATOM 1682 C CA . ARG A 1 209 ? 44.650 -18.123 -30.505 1.00 88.06 209 ARG A CA 1
ATOM 1683 C C . ARG A 1 209 ? 44.262 -18.296 -31.974 1.00 88.06 209 ARG A C 1
ATOM 1685 O O . ARG A 1 209 ? 45.064 -18.819 -32.746 1.00 88.06 209 ARG A O 1
ATOM 1692 N N . ASP A 1 210 ? 43.065 -17.861 -32.355 1.00 85.69 210 ASP A N 1
ATOM 1693 C CA . ASP A 1 210 ? 42.595 -17.946 -33.739 1.00 85.69 210 ASP A CA 1
ATOM 1694 C C . ASP A 1 210 ? 43.394 -16.997 -34.652 1.00 85.69 210 ASP A C 1
ATOM 1696 O O . ASP A 1 210 ? 43.795 -17.396 -35.746 1.00 85.69 210 ASP A O 1
ATOM 1700 N N . GLN A 1 211 ? 43.736 -15.793 -34.175 1.00 86.81 211 GLN A N 1
ATOM 1701 C CA . GLN A 1 211 ? 44.631 -14.873 -34.892 1.00 86.81 211 GLN A CA 1
ATOM 1702 C C . GLN A 1 211 ? 46.032 -15.461 -35.092 1.00 86.81 211 GLN A C 1
ATOM 1704 O O . GLN A 1 211 ? 46.601 -15.348 -36.177 1.00 86.81 211 GLN A O 1
ATOM 1709 N N . LEU A 1 212 ? 46.580 -16.129 -34.074 1.00 88.69 212 LEU A N 1
ATOM 1710 C CA . LEU A 1 212 ? 47.914 -16.728 -34.142 1.00 88.69 212 LEU A CA 1
ATOM 1711 C C . LEU A 1 212 ? 47.960 -17.907 -35.128 1.00 88.69 212 LEU A C 1
ATOM 1713 O O . LEU A 1 212 ? 48.907 -18.030 -35.902 1.00 88.69 212 LEU A O 1
ATOM 1717 N N . MET A 1 213 ? 46.904 -18.727 -35.161 1.00 84.50 213 MET A N 1
ATOM 1718 C CA . MET A 1 213 ? 46.729 -19.786 -36.166 1.00 84.50 213 MET A CA 1
ATOM 1719 C C . MET A 1 213 ? 46.636 -19.219 -37.585 1.00 84.50 213 MET A C 1
ATOM 1721 O O . MET A 1 213 ? 47.273 -19.738 -38.498 1.00 84.50 213 MET A O 1
ATOM 1725 N N . GLN A 1 214 ? 45.878 -18.138 -37.775 1.00 83.25 214 GLN A N 1
ATOM 1726 C CA . GLN A 1 214 ? 45.703 -17.519 -39.087 1.00 83.25 214 GLN A CA 1
ATOM 1727 C C . GLN A 1 214 ? 47.004 -16.882 -39.598 1.00 83.25 214 GLN A C 1
ATOM 1729 O O . GLN A 1 214 ? 47.335 -17.003 -40.776 1.00 83.25 214 GLN A O 1
ATOM 1734 N N . GLN A 1 215 ? 47.785 -16.277 -38.700 1.00 82.50 215 GLN A N 1
ATOM 1735 C CA . GLN A 1 215 ? 49.090 -15.706 -39.025 1.00 82.50 215 GLN A CA 1
ATOM 1736 C C . GLN A 1 215 ? 50.126 -16.793 -39.355 1.00 82.50 215 GLN A C 1
ATOM 1738 O O . GLN A 1 215 ? 50.907 -16.635 -40.290 1.00 82.50 215 GLN A O 1
ATOM 1743 N N . GLN A 1 216 ? 50.091 -17.931 -38.654 1.00 81.44 216 GLN A N 1
ATOM 1744 C CA . GLN A 1 216 ? 50.951 -19.077 -38.961 1.00 81.44 216 GLN A CA 1
ATOM 1745 C C . GLN A 1 216 ? 50.590 -19.727 -40.308 1.00 81.44 216 GLN A C 1
ATOM 1747 O O . GLN A 1 216 ? 51.477 -20.170 -41.032 1.00 81.44 216 GLN A O 1
ATOM 1752 N N . GLN A 1 217 ? 49.306 -19.734 -40.676 1.00 78.38 217 GLN A N 1
ATOM 1753 C CA . GLN A 1 217 ? 48.840 -20.260 -41.960 1.00 78.38 217 GLN A CA 1
ATOM 1754 C C . GLN A 1 217 ? 49.201 -19.342 -43.142 1.00 78.38 217 GLN A C 1
ATOM 1756 O O . GLN A 1 217 ? 49.452 -19.835 -44.237 1.00 78.38 217 GLN A O 1
ATOM 1761 N N . GLN A 1 218 ? 49.293 -18.025 -42.916 1.00 74.06 218 GLN A N 1
ATOM 1762 C CA . GLN A 1 218 ? 49.774 -17.058 -43.913 1.00 74.06 218 GLN A CA 1
ATOM 1763 C C . GLN A 1 218 ? 51.294 -17.087 -44.118 1.00 74.06 218 GLN A C 1
ATOM 1765 O O . GLN A 1 218 ? 51.753 -16.693 -45.179 1.00 74.06 218 GLN A O 1
ATOM 1770 N N . GLN A 1 219 ? 52.077 -17.553 -43.140 1.00 71.38 219 GLN A N 1
ATOM 1771 C CA . GLN A 1 219 ? 53.534 -17.705 -43.284 1.00 71.38 219 GLN A CA 1
ATOM 1772 C C . GLN A 1 219 ? 53.952 -19.010 -43.986 1.00 71.38 219 GLN A C 1
ATOM 1774 O O . GLN A 1 219 ? 55.135 -19.199 -44.253 1.00 71.38 219 GLN A O 1
ATOM 1779 N N . GLN A 1 220 ? 53.008 -19.920 -44.253 1.00 65.12 220 GLN A N 1
ATOM 1780 C CA . GLN A 1 220 ? 53.251 -21.192 -44.951 1.00 65.12 220 GLN A CA 1
ATOM 1781 C C . GLN A 1 220 ? 52.769 -21.192 -46.417 1.00 65.12 220 GLN A C 1
ATOM 1783 O O . GLN A 1 220 ? 52.782 -22.247 -47.052 1.00 65.12 220 GLN A O 1
ATOM 1788 N N . GLN A 1 221 ? 52.356 -20.037 -46.952 1.00 53.44 221 GLN A N 1
ATOM 1789 C CA . GLN A 1 221 ? 52.139 -19.793 -48.387 1.00 53.44 221 GLN A CA 1
ATOM 1790 C C . GLN A 1 221 ? 53.192 -18.818 -48.907 1.00 53.44 221 GLN A C 1
ATOM 1792 O O . GLN A 1 221 ? 53.611 -19.000 -50.069 1.00 53.44 221 GLN A O 1
#

Foldseek 3Di:
DAPDDDPDPVPDDLVRLLVVLVVVLVVCLVPVDQEDEAQADSSVCSNVVDDDFFFFWDPDARPNHNYTYGYFHHPDCPRPLQNDPVSRVLQVVLVVVVVCCVVVVDVDDDVCSGTDPPPVPPPPPDDVVPVVVVVPPPPDDDDDDDDDDDDDDDDDDDDDDDDDDDDDPPP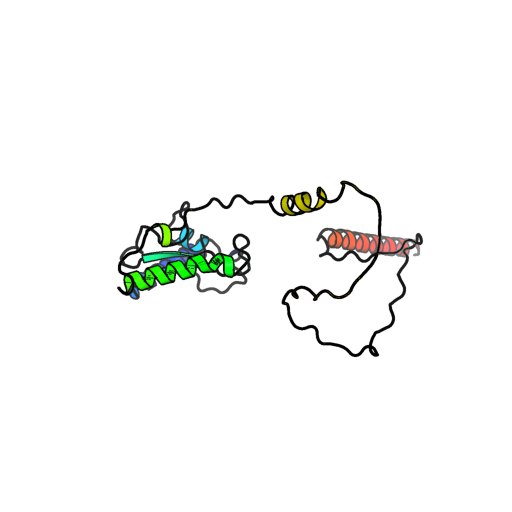DDDDDDFDADPVRDGDDDDPDDDDPVVVVVVVVVVVVVVVVVVVVVVVVD

Secondary structure (DSSP, 8-state):
---S--SSGGGS-HHHHHHHHHHHHHHHHHH--SEEEEESHHHHHHHH--SS--EEEEEEEPTTS-PEEEEE---STT-SSS-SGGGTHHHHHHHHHHHHHHTTSSS---HHHHEE----------STTHHHHHTTTTS---------------PPPPPP-SPPPPPPTT-PPPPPPP-B-TTS-B-----SPPPTTHHHHHHHHHHHHHHHHHHHHHTT-

pLDDT: mean 74.96, std 24.37, range [27.33, 98.69]

Radius of gyration: 30.61 Å; chains: 1; bounding box: 70×64×84 Å

Organism: NCBI:txid64838

InterPro domains:
  IPR015637 Uracil DNA glycosylase family 2 [PTHR12159] (1-123)
  IPR017956 AT hook, DNA-binding motif [PF02178] (157-168)
  IPR017956 AT hook, DNA-binding motif [PF02178] (188-198)
  IPR017956 AT hook, DNA-binding motif [SM00384] (157-169)
  IPR017956 AT hook, DNA-binding motif [SM00384] (188-200)
  IPR036895 Uracil-DNA glycosylase-like domain superfamily [G3DSA:3.40.470.10] (1-111)
  IPR036895 Uracil-DNA glycosylase-like domain superfamily [SSF52141] (1-99)

Sequence (221 aa):
MVARATKGSADLTRKEIKEGSHVLLEKLKKYKPKIAVFNGKLIYEVFSGKKEFGFGRQPNFVEGTDTYMWVMPSSSARCAQLPRAADKVPYYAALKKFRDYLNGTITHIEESDIVFADTKIKKREHDALEEKKLFADDIEGESRLLDSKDQGLIPGKKKRGRPKKIKNPEDMPQPEPEKLDGNGEIVKKRRGRPKKIHQQQKQQERETRDQLMQQQQQQQQ